Protein AF-A0A9L0T7V0-F1 (afdb_monomer)

Organism: Equus caballus (NCBI:txid9796)

Mean predicted aligned error: 21.12 Å

Structure (mmCIF, N/CA/C/O backbone):
data_AF-A0A9L0T7V0-F1
#
_entry.id   AF-A0A9L0T7V0-F1
#
loop_
_atom_site.group_PDB
_atom_site.id
_atom_site.type_symbol
_atom_site.label_atom_id
_atom_site.label_alt_id
_atom_site.label_comp_id
_atom_site.label_asym_id
_atom_site.label_entity_id
_atom_site.label_seq_id
_atom_site.pdbx_PDB_ins_code
_atom_site.Cartn_x
_atom_site.Cartn_y
_atom_site.Cartn_z
_atom_site.occupancy
_atom_site.B_iso_or_equiv
_atom_site.auth_seq_id
_atom_site.auth_comp_id
_atom_site.auth_asym_id
_atom_site.auth_atom_id
_atom_site.pdbx_PDB_model_num
ATOM 1 N N . MET A 1 1 ? 10.387 22.089 -51.757 1.00 39.75 1 MET A N 1
ATOM 2 C CA . MET A 1 1 ? 10.535 22.884 -52.992 1.00 39.75 1 MET A CA 1
ATOM 3 C C . MET A 1 1 ? 11.660 22.232 -53.764 1.00 39.75 1 MET A C 1
ATOM 5 O O . MET A 1 1 ? 12.815 22.526 -53.494 1.00 39.75 1 MET A O 1
ATOM 9 N N . ASP A 1 2 ? 11.306 21.263 -54.607 1.00 41.12 2 ASP A N 1
ATOM 10 C CA . ASP A 1 2 ? 12.249 20.540 -55.458 1.00 41.12 2 ASP A CA 1
ATOM 11 C C . ASP A 1 2 ? 12.523 21.382 -56.703 1.00 41.12 2 ASP A C 1
ATOM 13 O O . ASP A 1 2 ? 11.621 21.637 -57.500 1.00 41.12 2 ASP A O 1
ATOM 17 N N . ALA A 1 3 ? 13.759 21.854 -56.836 1.00 52.38 3 ALA A N 1
ATOM 18 C CA . ALA A 1 3 ? 14.248 22.480 -58.052 1.00 52.38 3 ALA A CA 1
ATOM 19 C C . ALA A 1 3 ? 14.797 21.376 -58.965 1.00 52.38 3 ALA A C 1
ATOM 21 O O . ALA A 1 3 ? 15.963 20.998 -58.869 1.00 52.38 3 ALA A O 1
ATOM 22 N N . LEU A 1 4 ? 13.933 20.842 -59.828 1.00 59.03 4 LEU A N 1
ATOM 23 C CA . LEU A 1 4 ? 14.345 20.129 -61.035 1.00 59.03 4 LEU A CA 1
ATOM 24 C C . LEU A 1 4 ? 15.021 21.150 -61.959 1.00 59.03 4 LEU A C 1
ATOM 26 O O . LEU A 1 4 ? 14.359 21.868 -62.701 1.00 59.03 4 LEU A O 1
ATOM 30 N N . VAL A 1 5 ? 16.342 21.277 -61.842 1.00 59.66 5 VAL A N 1
ATOM 31 C CA . VAL A 1 5 ? 17.166 21.929 -62.862 1.00 59.66 5 VAL A CA 1
ATOM 32 C C . VAL A 1 5 ? 17.306 20.916 -63.992 1.00 59.66 5 VAL A C 1
ATOM 34 O O . VAL A 1 5 ? 18.075 19.963 -63.890 1.00 59.66 5 VAL A O 1
ATOM 37 N N . GLU A 1 6 ? 16.484 21.075 -65.023 1.00 54.00 6 GLU A N 1
ATOM 38 C CA . GLU A 1 6 ? 16.623 20.355 -66.285 1.00 54.00 6 GLU A CA 1
ATOM 39 C C . GLU A 1 6 ? 17.867 20.888 -67.010 1.00 54.00 6 GLU A C 1
ATOM 41 O O . GLU A 1 6 ? 17.947 22.051 -67.403 1.00 54.00 6 GLU A O 1
ATOM 46 N N . ASP A 1 7 ? 18.882 20.029 -67.088 1.00 59.34 7 ASP A N 1
ATOM 47 C CA . ASP A 1 7 ? 20.171 20.273 -67.732 1.00 59.34 7 ASP A CA 1
ATOM 48 C C . ASP A 1 7 ? 20.007 20.025 -69.247 1.00 59.34 7 ASP A C 1
ATOM 50 O O . ASP A 1 7 ? 20.278 18.939 -69.766 1.00 59.34 7 ASP A O 1
ATOM 54 N N . ASP A 1 8 ? 19.469 21.016 -69.961 1.00 75.19 8 ASP A N 1
ATOM 55 C CA . ASP A 1 8 ? 19.246 20.934 -71.407 1.00 75.19 8 ASP A CA 1
ATOM 56 C C . ASP A 1 8 ? 20.579 20.981 -72.178 1.00 75.19 8 ASP A C 1
ATOM 58 O O . ASP A 1 8 ? 21.220 22.025 -72.335 1.00 75.19 8 ASP A O 1
ATOM 62 N N . ILE A 1 9 ? 20.998 19.835 -72.721 1.00 66.88 9 ILE A N 1
ATOM 63 C CA . ILE A 1 9 ? 22.150 19.740 -73.625 1.00 66.88 9 ILE A CA 1
ATOM 64 C C . ILE A 1 9 ? 21.715 20.170 -75.031 1.00 66.88 9 ILE A C 1
ATOM 66 O O . ILE A 1 9 ? 21.156 19.391 -75.805 1.00 66.88 9 ILE A O 1
ATOM 70 N N . CYS A 1 10 ? 22.016 21.414 -75.399 1.00 70.44 10 CYS A N 1
ATOM 71 C CA . CYS A 1 10 ? 21.818 21.910 -76.760 1.00 70.44 10 CYS A CA 1
ATOM 72 C C . CYS A 1 10 ? 22.786 21.226 -77.745 1.00 70.44 10 CYS A C 1
ATOM 74 O O . CYS A 1 10 ? 23.973 21.553 -77.808 1.00 70.44 10 CYS A O 1
ATOM 76 N N . ILE A 1 11 ? 22.274 20.301 -78.562 1.00 67.94 11 ILE A N 1
ATOM 77 C CA . ILE A 1 11 ? 23.017 19.704 -79.680 1.00 67.94 11 ILE A CA 1
ATOM 78 C C . ILE A 1 11 ? 23.174 20.761 -80.787 1.00 67.94 11 ILE A C 1
ATOM 80 O O . ILE A 1 11 ? 22.217 21.122 -81.471 1.00 67.94 11 ILE A O 1
ATOM 84 N N . LEU A 1 12 ? 24.396 21.267 -80.978 1.00 68.12 12 LEU A N 1
ATOM 85 C CA . LEU A 1 12 ? 24.749 22.160 -82.088 1.00 68.12 12 LEU A CA 1
ATOM 86 C C . LEU A 1 12 ? 24.650 21.410 -83.431 1.00 68.12 12 LEU A C 1
ATOM 88 O O . LEU A 1 12 ? 25.467 20.537 -83.737 1.00 68.12 12 LEU A O 1
ATOM 92 N N . ASN A 1 13 ? 23.663 21.777 -84.254 1.00 62.09 13 ASN A N 1
ATOM 93 C CA . ASN A 1 13 ? 23.518 21.292 -85.629 1.00 62.09 13 ASN A CA 1
ATOM 94 C C . ASN A 1 13 ? 24.750 21.668 -86.472 1.00 62.09 13 ASN A C 1
ATOM 96 O O . ASN A 1 13 ? 25.091 22.839 -86.633 1.00 62.09 13 ASN A O 1
ATOM 100 N N . HIS A 1 14 ? 25.409 20.664 -87.045 1.00 57.03 14 HIS A N 1
ATOM 101 C CA . HIS A 1 14 ? 26.684 20.762 -87.770 1.00 57.03 14 HIS A CA 1
ATOM 102 C C . HIS A 1 14 ? 26.502 21.111 -89.260 1.00 57.03 14 HIS A C 1
ATOM 104 O O . HIS A 1 14 ? 27.420 20.961 -90.067 1.00 57.03 14 HIS A O 1
ATOM 110 N N . GLU A 1 15 ? 25.341 21.647 -89.641 1.00 49.97 15 GLU A N 1
ATOM 111 C CA . GLU A 1 15 ? 24.968 21.917 -91.039 1.00 49.97 15 GLU A CA 1
ATOM 112 C C . GLU A 1 15 ? 25.813 23.021 -91.716 1.00 49.97 15 GLU A C 1
ATOM 114 O O . GLU A 1 15 ? 25.701 23.261 -92.914 1.00 49.97 15 GLU A O 1
ATOM 119 N N . LYS A 1 16 ? 26.738 23.667 -90.992 1.00 53.72 16 LYS A N 1
ATOM 120 C CA . LYS A 1 16 ? 27.685 24.646 -91.560 1.00 53.72 16 LYS A CA 1
ATOM 121 C C . LYS A 1 16 ? 29.165 24.281 -91.400 1.00 53.72 16 LYS A C 1
ATOM 123 O O . LYS A 1 16 ? 30.014 25.140 -91.614 1.00 53.72 16 LYS A O 1
ATOM 128 N N . ALA A 1 17 ? 29.497 23.028 -91.082 1.00 53.84 17 ALA A N 1
ATOM 129 C CA . ALA A 1 17 ? 30.888 22.569 -90.965 1.00 53.84 17 ALA A CA 1
ATOM 130 C C . ALA A 1 17 ? 31.332 21.658 -92.123 1.00 53.84 17 ALA A C 1
ATOM 132 O O . ALA A 1 17 ? 32.172 20.779 -91.951 1.00 53.84 17 ALA A O 1
ATOM 133 N N . HIS A 1 18 ? 30.795 21.861 -93.326 1.00 53.81 18 HIS A N 1
ATOM 134 C CA . HIS A 1 18 ? 31.376 21.260 -94.518 1.00 53.81 18 HIS A CA 1
ATOM 135 C C . HIS A 1 18 ? 31.490 22.294 -95.621 1.00 53.81 18 HIS A C 1
ATOM 137 O O . HIS A 1 18 ? 30.512 22.565 -96.303 1.00 53.81 18 HIS A O 1
ATOM 143 N N . ARG A 1 19 ? 32.689 22.858 -95.794 1.00 43.97 19 ARG A N 1
ATOM 144 C CA . ARG A 1 19 ? 33.220 23.333 -97.079 1.00 43.97 19 ARG A CA 1
ATOM 145 C C . ARG A 1 19 ? 34.704 23.662 -96.897 1.00 43.97 19 ARG A C 1
ATOM 147 O O . ARG A 1 19 ? 35.015 24.699 -96.327 1.00 43.97 19 ARG A O 1
ATOM 154 N N . ARG A 1 20 ? 35.531 22.836 -97.552 1.00 45.41 20 ARG A N 1
ATOM 155 C CA . ARG A 1 20 ? 36.877 23.143 -98.074 1.00 45.41 20 ARG A CA 1
ATOM 156 C C . ARG A 1 20 ? 37.988 23.202 -97.009 1.00 45.41 20 ARG A C 1
ATOM 158 O O . ARG A 1 20 ? 37.851 23.899 -96.024 1.00 45.41 20 ARG A O 1
ATOM 165 N N . ASP A 1 21 ? 39.091 22.466 -97.096 1.00 43.53 21 ASP A N 1
ATOM 166 C CA . ASP A 1 21 ? 39.708 21.791 -98.233 1.00 43.53 21 ASP A CA 1
ATOM 167 C C . ASP A 1 21 ? 40.328 20.456 -97.810 1.00 43.53 21 ASP A C 1
ATOM 169 O O . ASP A 1 21 ? 41.177 20.385 -96.923 1.00 43.53 21 ASP A O 1
ATOM 173 N N . ILE A 1 22 ? 39.952 19.396 -98.525 1.00 50.81 22 ILE A N 1
ATOM 174 C CA . ILE A 1 22 ? 40.807 18.226 -98.696 1.00 50.81 22 ILE A CA 1
ATOM 175 C C . ILE A 1 22 ? 41.887 18.669 -99.691 1.00 50.81 22 ILE A C 1
ATOM 177 O O . ILE A 1 22 ? 41.785 18.414 -100.888 1.00 50.81 22 ILE A O 1
ATOM 181 N N . VAL A 1 23 ? 42.906 19.389 -99.216 1.00 43.19 23 VAL A N 1
ATOM 182 C CA . VAL A 1 23 ? 44.205 19.345 -99.888 1.00 43.19 23 VAL A CA 1
ATOM 183 C C . VAL A 1 23 ? 44.873 18.094 -99.360 1.00 43.19 23 VAL A C 1
ATOM 185 O O . VAL A 1 23 ? 45.527 18.099 -98.323 1.00 43.19 23 VAL A O 1
ATOM 188 N N . THR A 1 24 ? 44.655 16.990 -100.063 1.00 46.16 24 THR A N 1
ATOM 189 C CA . THR A 1 24 ? 45.585 15.869 -100.027 1.00 46.16 24 THR A CA 1
ATOM 190 C C . THR A 1 24 ? 46.953 16.428 -100.427 1.00 46.16 24 THR A C 1
ATOM 192 O O . THR A 1 24 ? 47.095 16.851 -101.578 1.00 46.16 24 THR A O 1
ATOM 195 N N . PRO A 1 25 ? 47.971 16.467 -99.548 1.00 51.34 25 PRO A N 1
ATOM 196 C CA . PRO A 1 25 ? 49.318 16.718 -100.012 1.00 51.34 25 PRO A CA 1
ATOM 197 C C . PRO A 1 25 ? 49.727 15.447 -100.752 1.00 51.34 25 PRO A C 1
ATOM 199 O O . PRO A 1 25 ? 49.985 14.407 -100.145 1.00 51.34 25 PRO A O 1
ATOM 202 N N . VAL A 1 26 ? 49.712 15.505 -102.082 1.00 45.06 26 VAL A N 1
ATOM 203 C CA . VAL A 1 26 ? 50.397 14.514 -102.908 1.00 45.06 26 VAL A CA 1
ATOM 204 C C . VAL A 1 26 ? 51.868 14.570 -102.503 1.00 45.06 26 VAL A C 1
ATOM 206 O O . VAL A 1 26 ? 52.538 15.586 -102.669 1.00 45.06 26 VAL A O 1
ATOM 209 N N . SER A 1 27 ? 52.325 13.481 -101.889 1.00 49.94 27 SER A N 1
ATOM 210 C CA . SER A 1 27 ? 53.691 13.265 -101.425 1.00 49.94 27 SER A CA 1
ATOM 211 C C . SER A 1 27 ? 54.668 13.352 -102.599 1.00 49.94 27 SER A C 1
ATOM 213 O O . SER A 1 27 ? 54.738 12.449 -103.429 1.00 49.94 27 SER A O 1
ATOM 215 N N . ILE A 1 28 ? 55.441 14.438 -102.651 1.00 50.97 28 ILE A N 1
ATOM 216 C CA . ILE A 1 28 ? 56.632 14.577 -103.502 1.00 50.97 28 ILE A CA 1
ATOM 217 C C . ILE A 1 28 ? 57.867 14.651 -102.586 1.00 50.97 28 ILE A C 1
ATOM 219 O O . ILE A 1 28 ? 58.648 15.588 -102.646 1.00 50.97 28 ILE A O 1
ATOM 223 N N . TYR A 1 29 ? 57.994 13.685 -101.669 1.00 54.00 29 TYR A N 1
ATOM 224 C CA . TYR A 1 29 ? 59.254 13.264 -101.029 1.00 54.00 29 TYR A CA 1
ATOM 225 C C . TYR A 1 29 ? 59.000 11.931 -100.297 1.00 54.00 29 TYR A C 1
ATOM 227 O O . TYR A 1 29 ? 58.972 11.829 -99.072 1.00 54.00 29 TYR A O 1
ATOM 235 N N . SER A 1 30 ? 58.655 10.897 -101.067 1.00 59.53 30 SER A N 1
ATOM 236 C CA . SER A 1 30 ? 58.221 9.602 -100.534 1.00 59.53 30 SER A CA 1
ATOM 237 C C . SER A 1 30 ? 59.433 8.713 -100.251 1.00 59.53 30 SER A C 1
ATOM 239 O O . SER A 1 30 ? 59.909 7.986 -101.118 1.00 59.53 30 SER A O 1
ATOM 241 N N . GLY A 1 31 ? 59.969 8.824 -99.036 1.00 56.53 31 GLY A N 1
ATOM 242 C CA . GLY A 1 31 ? 61.019 7.937 -98.539 1.00 56.53 31 GLY A CA 1
ATOM 243 C C . GLY A 1 31 ? 61.230 8.088 -97.038 1.00 56.53 31 GLY A C 1
ATOM 244 O O . GLY A 1 31 ? 60.965 7.154 -96.293 1.00 56.53 31 GLY A O 1
ATOM 245 N N . ASP A 1 32 ? 61.620 9.283 -96.591 1.00 55.56 32 ASP A N 1
ATOM 246 C CA . ASP A 1 32 ? 62.001 9.528 -95.189 1.00 55.56 32 ASP A CA 1
ATOM 247 C C . ASP A 1 32 ? 60.818 10.024 -94.327 1.00 55.56 32 ASP A C 1
ATOM 249 O O . ASP A 1 32 ? 60.602 9.556 -93.210 1.00 55.56 32 ASP A O 1
ATOM 253 N N . GLU A 1 33 ? 59.938 10.867 -94.887 1.00 60.00 33 GLU A N 1
ATOM 254 C CA . GLU A 1 33 ? 58.722 11.367 -94.214 1.00 60.00 33 GLU A CA 1
ATOM 255 C C . GLU A 1 33 ? 57.737 10.235 -93.857 1.00 60.00 33 GLU A C 1
ATOM 257 O O . GLU A 1 33 ? 57.088 10.247 -92.810 1.00 60.00 33 GLU A O 1
ATOM 262 N N . SER A 1 34 ? 57.641 9.219 -94.725 1.00 65.38 34 SER A N 1
ATOM 263 C CA . SER A 1 34 ? 56.798 8.038 -94.501 1.00 65.38 34 SER A CA 1
ATOM 264 C C . SER A 1 34 ? 57.334 7.166 -93.365 1.00 65.38 34 SER A C 1
ATOM 266 O O . SER A 1 34 ? 56.546 6.547 -92.650 1.00 65.38 34 SER A O 1
ATOM 268 N N . VAL A 1 35 ? 58.657 7.114 -93.186 1.00 71.00 35 VAL A N 1
ATOM 269 C CA . VAL A 1 35 ? 59.307 6.356 -92.111 1.00 71.00 35 VAL A CA 1
ATOM 270 C C . VAL A 1 35 ? 59.205 7.121 -90.790 1.00 71.00 35 VAL A C 1
ATOM 272 O O . VAL A 1 35 ? 58.859 6.520 -89.774 1.00 71.00 35 VAL A O 1
ATOM 275 N N . ALA A 1 36 ? 59.389 8.446 -90.804 1.00 74.25 36 ALA A N 1
ATOM 276 C CA . ALA A 1 36 ? 59.183 9.308 -89.639 1.00 74.25 36 ALA A CA 1
ATOM 277 C C . ALA A 1 36 ? 57.720 9.291 -89.147 1.00 74.25 36 ALA A C 1
ATOM 279 O O . ALA A 1 36 ? 57.466 9.133 -87.950 1.00 74.25 36 ALA A O 1
ATOM 280 N N . SER A 1 37 ? 56.747 9.370 -90.063 1.00 82.88 37 SER A N 1
ATOM 281 C CA . SER A 1 37 ? 55.315 9.260 -89.751 1.00 82.88 37 SER A CA 1
ATOM 282 C C . SER A 1 37 ? 54.946 7.875 -89.203 1.00 82.88 37 SER A C 1
ATOM 284 O O . SER A 1 37 ? 54.230 7.769 -88.203 1.00 82.88 37 SER A O 1
ATOM 286 N N . HIS A 1 38 ? 55.493 6.806 -89.792 1.00 90.69 38 HIS A N 1
ATOM 287 C CA . HIS A 1 38 ? 55.302 5.443 -89.297 1.00 90.69 38 HIS A CA 1
ATOM 288 C C . HIS A 1 38 ? 55.881 5.257 -87.887 1.00 90.69 38 HIS A C 1
ATOM 290 O O . HIS A 1 38 ? 55.202 4.728 -87.007 1.00 90.69 38 HIS A O 1
ATOM 296 N N . PHE A 1 39 ? 57.099 5.746 -87.638 1.00 92.56 39 PHE A N 1
ATOM 297 C CA . PHE A 1 39 ? 57.742 5.682 -86.326 1.00 92.56 39 PHE A CA 1
ATOM 298 C C . PHE A 1 39 ? 56.949 6.437 -85.246 1.00 92.56 39 PHE A C 1
ATOM 300 O O . PHE A 1 39 ? 56.760 5.921 -84.139 1.00 92.56 39 PHE A O 1
ATOM 307 N N . ALA A 1 40 ? 56.424 7.623 -85.570 1.00 93.19 40 ALA A N 1
ATOM 308 C CA . ALA A 1 40 ? 55.566 8.388 -84.667 1.00 93.19 40 ALA A CA 1
ATOM 309 C C . ALA A 1 40 ? 54.272 7.631 -84.325 1.00 93.19 40 ALA A C 1
ATOM 311 O O . ALA A 1 40 ? 53.890 7.562 -83.156 1.00 93.19 40 ALA A O 1
ATOM 312 N N . LEU A 1 41 ? 53.630 7.006 -85.320 1.00 94.12 41 LEU A N 1
ATOM 313 C CA . LEU A 1 41 ? 52.413 6.221 -85.114 1.00 94.12 41 LEU A CA 1
ATOM 314 C C . LEU A 1 41 ? 52.663 4.979 -84.244 1.00 94.12 41 LEU A C 1
ATOM 316 O O . LEU A 1 41 ? 51.883 4.711 -83.334 1.00 94.12 41 LEU A O 1
ATOM 320 N N . VAL A 1 42 ? 53.756 4.246 -84.482 1.00 95.56 42 VAL A N 1
ATOM 321 C CA . VAL A 1 42 ? 54.141 3.074 -83.674 1.00 95.56 42 VAL A CA 1
ATOM 322 C C . VAL A 1 42 ? 54.426 3.478 -82.225 1.00 95.56 42 VAL A C 1
ATOM 324 O O . VAL A 1 42 ? 53.955 2.821 -81.296 1.00 95.56 42 VAL A O 1
ATOM 327 N N . THR A 1 43 ? 55.136 4.591 -82.022 1.00 95.69 43 THR A N 1
ATOM 328 C CA . THR A 1 43 ? 55.435 5.125 -80.684 1.00 95.69 43 THR A CA 1
ATOM 329 C C . THR A 1 43 ? 54.160 5.546 -79.952 1.00 95.69 43 THR A C 1
ATOM 331 O O . THR A 1 43 ? 53.963 5.178 -78.795 1.00 95.69 43 THR A O 1
ATOM 334 N N . ALA A 1 44 ? 53.260 6.266 -80.630 1.00 96.62 44 ALA A N 1
ATOM 335 C CA . ALA A 1 44 ? 51.974 6.663 -80.066 1.00 96.62 44 ALA A CA 1
ATOM 336 C C . ALA A 1 44 ? 51.091 5.449 -79.742 1.00 96.62 44 ALA A C 1
ATOM 338 O O . ALA A 1 44 ? 50.447 5.418 -78.696 1.00 96.62 44 ALA A O 1
ATOM 339 N N . TYR A 1 45 ? 51.084 4.430 -80.605 1.00 97.12 45 TYR A N 1
ATOM 340 C CA . TYR A 1 45 ? 50.330 3.202 -80.376 1.00 97.12 45 TYR A CA 1
ATOM 341 C C . TYR A 1 45 ? 50.816 2.455 -79.128 1.00 97.12 45 TYR A C 1
ATOM 343 O O . TYR A 1 45 ? 49.998 2.077 -78.288 1.00 97.12 45 TYR A O 1
ATOM 351 N N . GLU A 1 46 ? 52.129 2.271 -78.966 1.00 97.69 46 GLU A N 1
ATOM 352 C CA . GLU A 1 46 ? 52.671 1.605 -77.777 1.00 97.69 46 GLU A CA 1
ATOM 353 C C . GLU A 1 46 ? 52.472 2.438 -76.495 1.00 97.69 46 GLU A C 1
ATOM 355 O O . GLU A 1 46 ? 52.168 1.860 -75.448 1.00 97.69 46 GLU A O 1
ATOM 360 N N . ASP A 1 47 ? 52.537 3.776 -76.557 1.00 98.00 47 ASP A N 1
ATOM 361 C CA . ASP A 1 47 ? 52.195 4.639 -75.412 1.00 98.00 47 ASP A CA 1
ATOM 362 C C . ASP A 1 47 ? 50.715 4.515 -75.019 1.00 98.00 47 ASP A C 1
ATOM 364 O O . ASP A 1 47 ? 50.397 4.257 -73.855 1.00 98.00 47 ASP A O 1
ATOM 368 N N . ILE A 1 48 ? 49.798 4.610 -75.989 1.00 97.81 48 ILE A N 1
ATOM 369 C CA . ILE A 1 48 ? 48.354 4.454 -75.759 1.00 97.81 48 ILE A CA 1
ATOM 370 C C . ILE A 1 48 ? 48.055 3.077 -75.167 1.00 97.81 48 ILE A C 1
ATOM 372 O O . ILE A 1 48 ? 47.319 2.972 -74.187 1.00 97.81 48 ILE A O 1
ATOM 376 N N . LYS A 1 49 ? 48.653 2.017 -75.713 1.00 97.44 49 LYS A N 1
ATOM 377 C CA . LYS A 1 49 ? 48.499 0.643 -75.222 1.00 97.44 49 LYS A CA 1
ATOM 378 C C . LYS A 1 49 ? 49.008 0.486 -73.790 1.00 97.44 49 LYS A C 1
ATOM 380 O O . LYS A 1 49 ? 48.359 -0.178 -72.979 1.00 97.44 49 LYS A O 1
ATOM 385 N N . LYS A 1 50 ? 50.138 1.113 -73.451 1.00 97.88 50 LYS A N 1
ATOM 386 C CA . LYS A 1 50 ? 50.663 1.140 -72.081 1.00 97.88 50 LYS A CA 1
ATOM 387 C C . LYS A 1 50 ? 49.705 1.874 -71.139 1.00 97.88 50 LYS A C 1
ATOM 389 O O . LYS A 1 50 ? 49.316 1.307 -70.120 1.00 97.88 50 LYS A O 1
ATOM 394 N N . ARG A 1 51 ? 49.268 3.082 -71.507 1.00 97.94 51 ARG A N 1
ATOM 395 C CA . ARG A 1 51 ? 48.311 3.887 -70.729 1.00 97.94 51 ARG A CA 1
ATOM 396 C C . ARG A 1 51 ? 46.977 3.172 -70.530 1.00 97.94 51 ARG A C 1
ATOM 398 O O . ARG A 1 51 ? 46.426 3.225 -69.435 1.00 97.94 51 ARG A O 1
ATOM 405 N N . LEU A 1 52 ? 46.485 2.475 -71.554 1.00 97.88 52 LEU A N 1
ATOM 406 C CA . LEU A 1 52 ? 45.265 1.675 -71.472 1.00 97.88 52 LEU A CA 1
ATOM 407 C C . LEU A 1 52 ? 45.420 0.557 -70.438 1.00 97.88 52 LEU A C 1
ATOM 409 O O . LEU A 1 52 ? 44.600 0.446 -69.532 1.00 97.88 52 LEU A O 1
ATOM 413 N N . LYS A 1 53 ? 46.515 -0.208 -70.506 1.00 97.50 53 LYS A N 1
ATOM 414 C CA . LYS A 1 53 ? 46.793 -1.295 -69.558 1.00 97.50 53 LYS A CA 1
ATOM 415 C C . LYS A 1 53 ? 46.951 -0.799 -68.118 1.00 97.50 53 LYS A C 1
ATOM 417 O O . LYS A 1 53 ? 46.521 -1.471 -67.179 1.00 97.50 53 LYS A O 1
ATOM 422 N N . ASP A 1 54 ? 47.585 0.353 -67.924 1.00 97.56 54 ASP A N 1
ATOM 423 C CA . ASP A 1 54 ? 47.736 0.952 -66.597 1.00 97.56 54 ASP A CA 1
ATOM 424 C C . ASP A 1 54 ? 46.385 1.460 -66.060 1.00 97.56 54 ASP A C 1
ATOM 426 O O . ASP A 1 54 ? 46.055 1.196 -64.902 1.00 97.56 54 ASP A O 1
ATOM 430 N N . SER A 1 55 ? 45.542 2.048 -66.917 1.00 97.31 55 SER A N 1
ATOM 431 C CA . SER A 1 55 ? 44.171 2.445 -66.567 1.00 97.31 55 SER A CA 1
ATOM 432 C C . SER A 1 55 ? 43.273 1.246 -66.234 1.00 97.31 55 SER A C 1
ATOM 434 O O . SER A 1 55 ? 42.516 1.294 -65.267 1.00 97.31 55 SER A O 1
ATOM 436 N N . GLU A 1 56 ? 43.385 0.125 -66.954 1.00 97.81 56 GLU A N 1
ATOM 437 C CA . GLU A 1 56 ? 42.655 -1.114 -66.643 1.00 97.81 56 GLU A CA 1
ATOM 438 C C . GLU A 1 56 ? 43.015 -1.662 -65.253 1.00 97.81 56 GLU A C 1
ATOM 440 O O . GLU A 1 56 ? 42.134 -2.069 -64.485 1.00 97.81 56 GLU A O 1
ATOM 445 N N . LYS A 1 57 ? 44.307 -1.639 -64.894 1.00 97.50 57 LYS A N 1
ATOM 446 C CA . LYS A 1 57 ? 44.767 -2.037 -63.556 1.00 97.50 57 LYS A CA 1
ATOM 447 C C . LYS A 1 57 ? 44.224 -1.105 -62.481 1.00 97.50 57 LYS A C 1
ATOM 449 O O . LYS A 1 57 ? 43.697 -1.601 -61.483 1.00 97.50 57 LYS A O 1
ATOM 454 N N . GLU A 1 58 ? 44.314 0.208 -62.680 1.00 97.56 58 GLU A N 1
ATOM 455 C CA . GLU A 1 58 ? 43.771 1.201 -61.749 1.00 97.56 58 GLU A CA 1
ATOM 456 C C . GLU A 1 58 ? 42.257 1.026 -61.574 1.00 97.56 58 GLU A C 1
ATOM 458 O O . GLU A 1 58 ? 41.766 0.946 -60.450 1.00 97.56 58 GLU A O 1
ATOM 463 N N . ASN A 1 59 ? 41.516 0.837 -62.665 1.00 96.88 59 ASN A N 1
ATOM 464 C CA . ASN A 1 59 ? 40.076 0.594 -62.636 1.00 96.88 59 ASN A CA 1
ATOM 465 C C . ASN A 1 59 ? 39.734 -0.676 -61.838 1.00 96.88 59 ASN A C 1
ATOM 467 O O . ASN A 1 59 ? 38.820 -0.680 -61.011 1.00 96.88 59 ASN A O 1
ATOM 471 N N . SER A 1 60 ? 40.512 -1.750 -62.013 1.00 97.69 60 SER A N 1
ATOM 472 C CA . SER A 1 60 ? 40.349 -2.978 -61.227 1.00 97.69 60 SER A CA 1
ATOM 473 C C . SER A 1 60 ? 40.595 -2.757 -59.726 1.00 97.69 60 SER A C 1
ATOM 475 O O . SER A 1 60 ? 39.885 -3.324 -58.888 1.00 97.69 60 SER A O 1
ATOM 477 N N . PHE A 1 61 ? 41.567 -1.911 -59.374 1.00 97.62 61 PHE A N 1
ATOM 478 C CA . PHE A 1 61 ? 41.870 -1.544 -57.995 1.00 97.62 61 PHE A CA 1
ATOM 479 C C . PHE A 1 61 ? 40.751 -0.689 -57.393 1.00 97.62 61 PHE A C 1
ATOM 481 O O . PHE A 1 61 ? 40.261 -1.001 -56.306 1.00 97.62 61 PHE A O 1
ATOM 488 N N . LEU A 1 62 ? 40.275 0.318 -58.126 1.00 97.94 62 LEU A N 1
ATOM 489 C CA . LEU A 1 62 ? 39.156 1.164 -57.719 1.00 97.94 62 LEU A CA 1
ATOM 490 C C . LEU A 1 62 ? 37.881 0.343 -57.508 1.00 97.94 62 LEU A C 1
ATOM 492 O O . LEU A 1 62 ? 37.240 0.490 -56.475 1.00 97.94 62 LEU A O 1
ATOM 496 N N . LYS A 1 63 ? 37.566 -0.614 -58.388 1.00 97.62 63 LYS A N 1
ATOM 497 C CA . LYS A 1 63 ? 36.432 -1.541 -58.199 1.00 97.62 63 LYS A CA 1
ATOM 498 C C . LYS A 1 63 ? 36.541 -2.372 -56.919 1.00 97.62 63 LYS A C 1
ATOM 500 O O . LYS A 1 63 ? 35.538 -2.624 -56.254 1.00 97.62 63 LYS A O 1
ATOM 505 N N . LYS A 1 64 ? 37.744 -2.825 -56.551 1.00 97.75 64 LYS A N 1
ATOM 506 C CA . LYS A 1 64 ? 37.964 -3.522 -55.268 1.00 97.75 64 LYS A CA 1
ATOM 507 C C . LYS A 1 64 ? 37.791 -2.570 -54.086 1.00 97.75 64 LYS A C 1
ATOM 509 O O . LYS A 1 64 ? 37.178 -2.946 -53.092 1.00 97.75 64 LYS A O 1
ATOM 514 N N . ARG A 1 65 ? 38.300 -1.343 -54.203 1.00 97.62 65 ARG A N 1
ATOM 515 C CA . ARG A 1 65 ? 38.201 -0.321 -53.160 1.00 97.62 65 ARG A CA 1
ATOM 516 C C . ARG A 1 65 ? 36.761 0.130 -52.925 1.00 97.62 65 ARG A C 1
ATOM 518 O O . ARG A 1 65 ? 36.383 0.256 -51.767 1.00 97.62 65 ARG A O 1
ATOM 525 N N . ILE A 1 66 ? 35.983 0.321 -53.989 1.00 97.50 66 ILE A N 1
ATOM 526 C CA . ILE A 1 66 ? 34.555 0.658 -53.930 1.00 97.50 66 ILE A CA 1
ATOM 527 C C . ILE A 1 66 ? 33.805 -0.425 -53.157 1.00 97.50 66 ILE A C 1
ATOM 529 O O . ILE A 1 66 ? 33.235 -0.110 -52.120 1.00 97.50 66 ILE A O 1
ATOM 533 N N . ARG A 1 67 ? 33.932 -1.700 -53.555 1.00 96.94 67 ARG A N 1
ATOM 534 C CA . ARG A 1 67 ? 33.277 -2.813 -52.843 1.00 96.94 67 ARG A CA 1
ATOM 535 C C . ARG A 1 67 ? 33.623 -2.857 -51.355 1.00 96.94 67 ARG A C 1
ATOM 537 O O . ARG A 1 67 ? 32.742 -2.966 -50.514 1.00 96.94 67 ARG A O 1
ATOM 544 N N . PHE A 1 68 ? 34.901 -2.695 -51.014 1.00 96.38 68 PHE A N 1
ATOM 545 C CA . PHE A 1 68 ? 35.332 -2.657 -49.615 1.00 96.38 68 PHE A CA 1
ATOM 546 C C . PHE A 1 68 ? 34.737 -1.476 -48.830 1.00 96.38 68 PHE A C 1
ATOM 548 O O . PHE A 1 68 ? 34.442 -1.599 -47.643 1.00 96.38 68 PHE A O 1
ATOM 555 N N . LEU A 1 69 ? 34.609 -0.307 -49.461 1.00 96.38 69 LEU A N 1
ATOM 556 C CA . LEU A 1 69 ? 34.014 0.868 -48.824 1.00 96.38 69 LEU A CA 1
ATOM 557 C C . LEU A 1 69 ? 32.498 0.717 -48.663 1.00 96.38 69 LEU A C 1
ATOM 559 O O . LEU A 1 69 ? 31.976 1.111 -47.625 1.00 96.38 69 LEU A O 1
ATOM 563 N N . GLU A 1 70 ? 31.815 0.105 -49.629 1.00 95.19 70 GLU A N 1
ATOM 564 C CA . GLU A 1 70 ? 30.390 -0.229 -49.540 1.00 95.19 70 GLU A CA 1
ATOM 565 C C . GLU A 1 70 ? 30.122 -1.214 -48.396 1.00 95.19 70 GLU A C 1
ATOM 567 O O . GLU A 1 70 ? 29.275 -0.948 -47.546 1.00 95.19 70 GLU A O 1
ATOM 572 N N . GLU A 1 71 ? 30.902 -2.296 -48.298 1.00 94.06 71 GLU A N 1
ATOM 573 C CA . GLU A 1 71 ? 30.807 -3.262 -47.194 1.00 94.06 71 GLU A CA 1
ATOM 574 C C . GLU A 1 71 ? 31.031 -2.594 -45.830 1.00 94.06 71 GLU A C 1
ATOM 576 O O . GLU A 1 71 ? 30.267 -2.817 -44.888 1.00 94.06 71 GLU A O 1
ATOM 581 N N . LYS A 1 72 ? 32.038 -1.717 -45.721 1.00 94.56 72 LYS A N 1
ATOM 582 C CA . LYS A 1 72 ? 32.292 -0.951 -44.493 1.00 94.56 72 LYS A CA 1
ATOM 583 C C . LYS A 1 72 ? 31.154 -0.005 -44.130 1.00 94.56 72 LYS A C 1
ATOM 585 O O . LYS A 1 72 ? 30.833 0.119 -42.951 1.00 94.56 72 LYS A O 1
ATOM 590 N N . LEU A 1 73 ? 30.569 0.670 -45.116 1.00 92.38 73 LEU A N 1
ATOM 591 C CA . LEU A 1 73 ? 29.466 1.601 -44.897 1.00 92.38 73 LEU A CA 1
ATOM 592 C C . LEU A 1 73 ? 28.215 0.869 -44.399 1.00 92.38 73 LEU A C 1
ATOM 594 O O . LEU A 1 73 ? 27.560 1.340 -43.471 1.00 92.38 73 LEU A O 1
ATOM 598 N N . ILE A 1 74 ? 27.908 -0.290 -44.988 1.00 91.00 74 ILE A N 1
ATOM 599 C CA . ILE A 1 74 ? 26.783 -1.136 -44.571 1.00 91.00 74 ILE A CA 1
ATOM 600 C C . ILE A 1 74 ? 27.006 -1.647 -43.142 1.00 91.00 74 ILE A C 1
ATOM 602 O O . ILE A 1 74 ? 26.107 -1.536 -42.310 1.00 91.00 74 ILE A O 1
ATOM 606 N N . GLY A 1 75 ? 28.209 -2.144 -42.834 1.00 87.06 75 GLY A N 1
ATOM 607 C CA . GLY A 1 75 ? 28.552 -2.615 -41.490 1.00 87.06 75 GLY A CA 1
ATOM 608 C C . GLY A 1 75 ? 28.441 -1.523 -40.421 1.00 87.06 75 GLY A C 1
ATOM 609 O O . GLY A 1 75 ? 27.868 -1.766 -39.363 1.00 87.06 75 GLY A O 1
ATOM 610 N N . ALA A 1 76 ? 28.922 -0.309 -40.710 1.00 85.88 76 ALA A N 1
ATOM 611 C CA . ALA A 1 76 ? 28.846 0.818 -39.779 1.00 85.88 76 ALA A CA 1
ATOM 612 C C . ALA A 1 76 ? 27.398 1.243 -39.476 1.00 85.88 76 ALA A C 1
ATOM 614 O O . ALA A 1 76 ? 27.064 1.486 -38.320 1.00 85.88 76 ALA A O 1
ATOM 615 N N . ARG A 1 77 ? 26.523 1.281 -40.493 1.00 82.56 77 ARG A N 1
ATOM 616 C CA . ARG A 1 77 ? 25.101 1.616 -40.299 1.00 82.56 77 ARG A CA 1
ATOM 617 C C . ARG A 1 77 ? 24.382 0.610 -39.404 1.00 82.56 77 ARG A C 1
ATOM 619 O O . ARG A 1 77 ? 23.591 1.012 -38.561 1.00 82.56 77 ARG A O 1
ATOM 626 N N . LEU A 1 78 ? 24.665 -0.681 -39.575 1.00 78.69 78 LEU A N 1
ATOM 627 C CA . LEU A 1 78 ? 24.023 -1.740 -38.797 1.00 78.69 78 LEU A CA 1
ATOM 628 C C . LEU A 1 78 ? 24.448 -1.699 -37.318 1.00 78.69 78 LEU A C 1
ATOM 630 O O . LEU A 1 78 ? 23.614 -1.867 -36.429 1.00 78.69 78 LEU A O 1
ATOM 634 N N . ASP A 1 79 ? 25.724 -1.431 -37.038 1.00 75.25 79 ASP A N 1
ATOM 635 C CA . ASP A 1 79 ? 26.242 -1.272 -35.669 1.00 75.25 79 ASP A CA 1
ATOM 636 C C . ASP A 1 79 ? 25.660 -0.026 -34.966 1.00 75.25 79 ASP A C 1
ATOM 638 O O . ASP A 1 79 ? 25.246 -0.065 -33.805 1.00 75.25 79 ASP A O 1
ATOM 642 N N . GLU A 1 80 ? 25.531 1.085 -35.690 1.00 76.12 80 GLU A N 1
ATOM 643 C CA . GLU A 1 80 ? 24.914 2.309 -35.171 1.00 76.12 80 GLU A CA 1
ATOM 644 C C . GLU A 1 80 ? 23.412 2.124 -34.879 1.00 76.12 80 GLU A C 1
ATOM 646 O O . GLU A 1 80 ? 22.925 2.506 -33.813 1.00 76.12 80 GLU A O 1
ATOM 651 N N . GLU A 1 81 ? 22.677 1.455 -35.769 1.00 72.38 81 GLU A N 1
ATOM 652 C CA . GLU A 1 81 ? 21.253 1.165 -35.581 1.00 72.38 81 GLU A CA 1
ATOM 653 C C . GLU A 1 81 ? 21.026 0.215 -34.393 1.00 72.38 81 GLU A C 1
ATOM 655 O O . GLU A 1 81 ? 20.246 0.517 -33.488 1.00 72.38 81 GLU A O 1
ATOM 660 N N . THR A 1 82 ? 21.775 -0.886 -34.315 1.00 71.56 82 THR A N 1
ATOM 661 C CA . THR A 1 82 ? 21.675 -1.849 -33.203 1.00 71.56 82 THR A CA 1
ATOM 662 C C . THR A 1 82 ? 22.087 -1.259 -31.853 1.00 71.56 82 THR A C 1
ATOM 664 O O . THR A 1 82 ? 21.417 -1.504 -30.844 1.00 71.56 82 THR A O 1
ATOM 667 N N . SER A 1 83 ? 23.132 -0.428 -31.813 1.00 74.44 83 SER A N 1
ATOM 668 C CA . SER A 1 83 ? 23.538 0.268 -30.588 1.00 74.44 83 SER A CA 1
ATOM 669 C C . SER A 1 83 ? 22.516 1.323 -30.141 1.00 74.44 83 SER A C 1
ATOM 671 O O . SER A 1 83 ? 22.274 1.473 -28.937 1.00 74.44 83 SER A O 1
ATOM 673 N N . SER A 1 84 ? 21.854 2.007 -31.083 1.00 76.25 84 SER A N 1
ATOM 674 C CA . SER A 1 84 ? 20.790 2.974 -30.784 1.00 76.25 84 SER A CA 1
ATOM 675 C C . SER A 1 84 ? 19.544 2.306 -30.189 1.00 76.25 84 SER A C 1
ATOM 677 O O . SER A 1 84 ? 19.047 2.753 -29.151 1.00 76.25 84 SER A O 1
ATOM 679 N N . VAL A 1 85 ? 19.118 1.172 -30.757 1.00 78.19 85 VAL A N 1
ATOM 680 C CA . VAL A 1 85 ? 17.985 0.374 -30.267 1.00 78.19 85 VAL A CA 1
ATOM 681 C C . VAL A 1 85 ? 18.263 -0.156 -28.859 1.00 78.19 85 VAL A C 1
ATOM 683 O O . VAL A 1 85 ? 17.396 -0.080 -27.986 1.00 78.19 85 VAL A O 1
ATOM 686 N N . GLY A 1 86 ? 19.483 -0.633 -28.593 1.00 80.88 86 GLY A N 1
ATOM 687 C CA . GLY A 1 86 ? 19.884 -1.064 -27.251 1.00 80.88 86 GLY A CA 1
ATOM 688 C C . GLY A 1 86 ? 19.792 0.065 -26.218 1.00 80.88 86 GLY A C 1
ATOM 689 O O . GLY A 1 86 ? 19.258 -0.129 -25.125 1.00 80.88 86 GLY A O 1
ATOM 690 N N . ARG A 1 87 ? 20.247 1.274 -26.573 1.00 85.25 87 ARG A N 1
ATOM 691 C CA . ARG A 1 87 ? 20.156 2.455 -25.699 1.00 85.25 87 ARG A CA 1
ATOM 692 C C . ARG A 1 87 ? 18.705 2.860 -25.425 1.00 85.25 87 ARG A C 1
ATOM 694 O O . ARG A 1 87 ? 18.367 3.165 -24.281 1.00 85.25 87 ARG A O 1
ATOM 701 N N . GLU A 1 88 ? 17.844 2.846 -26.438 1.00 89.12 88 GLU A N 1
ATOM 702 C CA . GLU A 1 88 ? 16.427 3.189 -26.285 1.00 89.12 88 GLU A CA 1
ATOM 703 C C . GLU A 1 88 ? 15.685 2.187 -25.389 1.00 89.12 88 GLU A C 1
ATOM 705 O O . GLU A 1 88 ? 14.930 2.585 -24.499 1.00 89.12 88 GLU A O 1
ATOM 710 N N . GLN A 1 89 ? 15.957 0.888 -25.548 1.00 91.31 89 GLN A N 1
ATOM 711 C CA . GLN A 1 89 ? 15.388 -0.151 -24.688 1.00 91.31 89 GLN A CA 1
ATOM 712 C C . GLN A 1 89 ? 15.797 0.025 -23.222 1.00 91.31 89 GLN A C 1
ATOM 714 O O . GLN A 1 89 ? 14.948 -0.071 -22.333 1.00 91.31 89 GLN A O 1
ATOM 719 N N . VAL A 1 90 ? 17.070 0.334 -22.958 1.00 94.12 90 VAL A N 1
ATOM 720 C CA . VAL A 1 90 ? 17.561 0.607 -21.598 1.00 94.12 90 VAL A CA 1
ATOM 721 C C . VAL A 1 90 ? 16.879 1.838 -21.003 1.00 94.12 90 VAL A C 1
ATOM 723 O O . VAL A 1 90 ? 16.416 1.785 -19.864 1.00 94.12 90 VAL A O 1
ATOM 726 N N . ASN A 1 91 ? 16.740 2.922 -21.771 1.00 95.00 91 ASN A N 1
ATOM 727 C CA . ASN A 1 91 ? 16.031 4.120 -21.315 1.00 95.00 91 ASN A CA 1
ATOM 728 C C . ASN A 1 91 ? 14.563 3.811 -20.987 1.00 95.00 91 ASN A C 1
ATOM 730 O O . ASN A 1 91 ? 14.062 4.217 -19.937 1.00 95.00 91 ASN A O 1
ATOM 734 N N . LYS A 1 92 ? 13.880 3.031 -21.832 1.00 96.94 92 LYS A N 1
ATOM 735 C CA . LYS A 1 92 ? 12.497 2.598 -21.594 1.00 96.94 92 LYS A CA 1
ATOM 736 C C . LYS A 1 92 ? 12.369 1.755 -20.323 1.00 96.94 92 LYS A C 1
ATOM 738 O O . LYS A 1 92 ? 11.463 1.993 -19.525 1.00 96.94 92 LYS A O 1
ATOM 743 N N . ALA A 1 93 ? 13.286 0.812 -20.106 1.00 96.81 93 ALA A N 1
ATOM 744 C CA . ALA A 1 93 ? 13.328 0.002 -18.890 1.00 96.81 93 ALA A CA 1
ATOM 745 C C . ALA A 1 93 ? 13.584 0.860 -17.640 1.00 96.81 93 ALA A C 1
ATOM 747 O O . ALA A 1 93 ? 12.946 0.658 -16.608 1.00 96.81 93 ALA A O 1
ATOM 748 N N . TYR A 1 94 ? 14.464 1.858 -17.742 1.00 97.75 94 TYR A N 1
ATOM 749 C CA . TYR A 1 94 ? 14.751 2.789 -16.656 1.00 97.75 94 TYR A CA 1
ATOM 750 C C . TYR A 1 94 ? 13.534 3.640 -16.275 1.00 97.75 94 TYR A C 1
ATOM 752 O O . TYR A 1 94 ? 13.229 3.781 -15.089 1.00 97.75 94 TYR A O 1
ATOM 760 N N . HIS A 1 95 ? 12.808 4.169 -17.264 1.00 98.06 95 HIS A N 1
ATOM 761 C CA . HIS A 1 95 ? 11.565 4.899 -17.022 1.00 98.06 95 HIS A CA 1
ATOM 762 C C . HIS A 1 95 ? 10.506 4.006 -16.374 1.00 98.06 95 HIS A C 1
ATOM 764 O O . HIS A 1 95 ? 9.957 4.383 -15.344 1.00 98.06 95 HIS A O 1
ATOM 770 N N . ALA A 1 96 ? 10.292 2.792 -16.889 1.00 98.31 96 ALA A N 1
ATOM 771 C CA . ALA A 1 96 ? 9.353 1.845 -16.288 1.00 98.31 96 ALA A CA 1
ATOM 772 C C . ALA A 1 96 ? 9.709 1.523 -14.824 1.00 98.31 96 ALA A C 1
ATOM 774 O O . ALA A 1 96 ? 8.840 1.530 -13.956 1.00 98.31 96 ALA A O 1
ATOM 775 N N . TYR A 1 97 ? 10.992 1.299 -14.526 1.00 98.38 97 TYR A N 1
ATOM 776 C CA . TYR A 1 97 ? 11.455 1.064 -13.158 1.00 98.38 97 TYR A CA 1
ATOM 777 C C . TYR A 1 97 ? 11.212 2.269 -12.237 1.00 98.38 97 TYR A C 1
ATOM 779 O O . TYR A 1 97 ? 10.798 2.091 -11.089 1.00 98.38 97 TYR A O 1
ATOM 787 N N . ARG A 1 98 ? 11.450 3.495 -12.725 1.00 98.50 98 ARG A N 1
ATOM 788 C CA . ARG A 1 98 ? 11.170 4.722 -11.965 1.00 98.50 98 ARG A CA 1
ATOM 789 C C . ARG A 1 98 ? 9.694 4.851 -11.610 1.00 98.50 98 ARG A C 1
ATOM 791 O O . ARG A 1 98 ? 9.403 5.078 -10.439 1.00 98.50 98 ARG A O 1
ATOM 798 N N . GLU A 1 99 ? 8.799 4.657 -12.575 1.00 98.38 99 GLU A N 1
ATOM 799 C CA . GLU A 1 99 ? 7.353 4.721 -12.331 1.00 98.38 99 GLU A CA 1
ATOM 800 C C . GLU A 1 99 ? 6.921 3.682 -11.288 1.00 98.38 99 GLU A C 1
ATOM 802 O O . GLU A 1 99 ? 6.261 4.018 -10.309 1.00 98.38 99 GLU A O 1
ATOM 807 N N . VAL A 1 100 ? 7.412 2.442 -11.398 1.00 98.44 100 VAL A N 1
ATOM 808 C CA . VAL A 1 100 ? 7.129 1.383 -10.411 1.00 98.44 100 VAL A CA 1
ATOM 809 C C . VAL A 1 100 ? 7.630 1.746 -9.010 1.00 98.44 100 VAL A C 1
ATOM 811 O O . VAL A 1 100 ? 6.980 1.418 -8.017 1.00 98.44 100 VAL A O 1
ATOM 814 N N . CYS A 1 101 ? 8.776 2.421 -8.891 1.00 98.56 101 CYS A N 1
ATOM 815 C CA . CYS A 1 101 ? 9.273 2.872 -7.590 1.00 98.56 101 CYS A CA 1
ATOM 816 C C . CYS A 1 101 ? 8.371 3.946 -6.977 1.00 98.56 101 CYS A C 1
ATOM 818 O O . CYS A 1 101 ? 8.088 3.878 -5.783 1.00 98.56 101 CYS A O 1
ATOM 820 N N . ILE A 1 102 ? 7.898 4.894 -7.788 1.00 98.56 102 ILE A N 1
ATOM 821 C CA . ILE A 1 102 ? 6.951 5.927 -7.354 1.00 98.56 102 ILE A CA 1
ATOM 822 C C . ILE A 1 102 ? 5.652 5.269 -6.874 1.00 98.56 102 ILE A C 1
ATOM 824 O O . ILE A 1 102 ? 5.184 5.554 -5.772 1.00 98.56 102 ILE A O 1
ATOM 828 N N . ASP A 1 103 ? 5.107 4.332 -7.649 1.00 98.56 103 ASP A N 1
ATOM 829 C CA . ASP A 1 103 ? 3.891 3.604 -7.287 1.00 98.56 103 ASP A CA 1
ATOM 830 C C . ASP A 1 103 ? 4.062 2.782 -6.011 1.00 98.56 103 ASP A C 1
ATOM 832 O O . ASP A 1 103 ? 3.197 2.808 -5.134 1.00 98.56 103 ASP A O 1
ATOM 836 N N . ARG A 1 104 ? 5.197 2.094 -5.856 1.00 98.50 104 ARG A N 1
ATOM 837 C CA . ARG A 1 104 ? 5.532 1.360 -4.631 1.00 98.50 104 ARG A CA 1
ATOM 838 C C . ARG A 1 104 ? 5.543 2.287 -3.418 1.00 98.50 104 ARG A C 1
ATOM 840 O O . ARG A 1 104 ? 4.981 1.928 -2.385 1.00 98.50 104 ARG A O 1
ATOM 847 N N . ASP A 1 105 ? 6.169 3.453 -3.526 1.00 98.62 105 ASP A N 1
ATOM 848 C CA . ASP A 1 105 ? 6.284 4.397 -2.413 1.00 98.62 105 ASP A CA 1
ATOM 849 C C . ASP A 1 105 ? 4.915 5.019 -2.074 1.00 98.62 105 ASP A C 1
ATOM 851 O O . ASP A 1 105 ? 4.548 5.125 -0.901 1.00 98.62 105 ASP A O 1
ATOM 855 N N . ASN A 1 106 ? 4.095 5.310 -3.088 1.00 98.69 106 ASN A N 1
ATOM 856 C CA . ASN A 1 106 ? 2.706 5.746 -2.921 1.00 98.69 106 ASN A CA 1
ATOM 857 C C . ASN A 1 106 ? 1.841 4.680 -2.233 1.00 98.69 106 ASN A C 1
ATOM 859 O O . ASN A 1 106 ? 1.076 4.987 -1.316 1.00 98.69 106 ASN A O 1
ATOM 863 N N . LEU A 1 107 ? 1.946 3.420 -2.662 1.00 98.75 107 LEU A N 1
ATOM 864 C CA . LEU A 1 107 ? 1.226 2.299 -2.057 1.00 98.75 107 LEU A CA 1
ATOM 865 C C . LEU A 1 107 ? 1.680 2.059 -0.619 1.00 98.75 107 LEU A C 1
ATOM 867 O O . LEU A 1 107 ? 0.840 1.843 0.252 1.00 98.75 107 LEU A O 1
ATOM 871 N N . LYS A 1 108 ? 2.984 2.162 -0.354 1.00 98.62 108 LYS A N 1
ATOM 872 C CA . LYS A 1 108 ? 3.537 2.079 0.996 1.00 98.62 108 LYS A CA 1
ATOM 873 C C . LYS A 1 108 ? 2.969 3.173 1.898 1.00 98.62 108 LYS A C 1
ATOM 875 O O . LYS A 1 108 ? 2.458 2.861 2.966 1.00 98.62 108 LYS A O 1
ATOM 880 N N . SER A 1 109 ? 2.947 4.422 1.435 1.00 98.75 109 SER A N 1
ATOM 881 C CA . SER A 1 109 ? 2.346 5.533 2.182 1.00 98.75 109 SER A CA 1
ATOM 882 C C . SER A 1 109 ? 0.851 5.313 2.464 1.00 98.75 109 SER A C 1
ATOM 884 O O . SER A 1 109 ? 0.393 5.541 3.585 1.00 98.75 109 SER A O 1
ATOM 886 N N . LYS A 1 110 ? 0.084 4.812 1.484 1.00 98.75 110 LYS A N 1
ATOM 887 C CA . LYS A 1 110 ? -1.335 4.459 1.6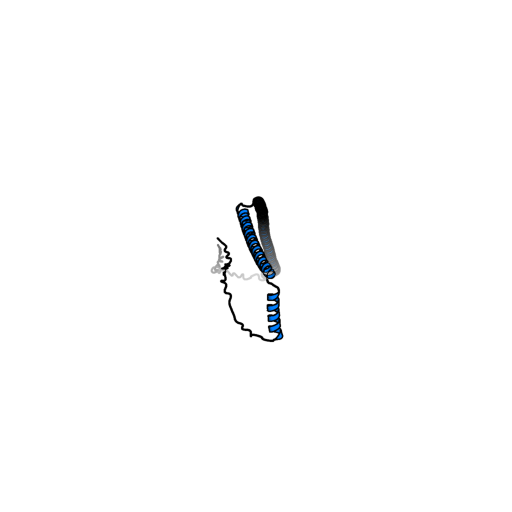77 1.00 98.75 110 LYS A CA 1
ATOM 888 C C . LYS A 1 110 ? -1.519 3.344 2.707 1.00 98.75 110 LYS A C 1
ATOM 890 O O . LYS A 1 110 ? -2.439 3.428 3.518 1.00 98.75 110 LYS A O 1
ATOM 895 N N . LEU A 1 111 ? -0.665 2.322 2.678 1.00 98.62 111 LEU A N 1
ATOM 896 C CA . LEU A 1 111 ? -0.697 1.216 3.633 1.00 98.62 111 LEU A CA 1
ATOM 897 C C . LEU A 1 111 ? -0.373 1.695 5.052 1.00 98.62 111 LEU A C 1
ATOM 899 O O . LEU A 1 111 ? -1.098 1.364 5.986 1.00 98.62 111 LEU A O 1
ATOM 903 N N . ASP A 1 112 ? 0.669 2.511 5.206 1.00 98.56 112 ASP A N 1
ATOM 904 C CA . ASP A 1 112 ? 1.065 3.076 6.498 1.00 98.56 112 ASP A CA 1
ATOM 905 C C . ASP A 1 112 ? -0.052 3.953 7.080 1.00 98.56 112 ASP A C 1
ATOM 907 O O . ASP A 1 112 ? -0.386 3.834 8.260 1.00 98.56 112 ASP A O 1
ATOM 911 N N . LYS A 1 113 ? -0.696 4.770 6.236 1.00 98.75 113 LYS A N 1
ATOM 912 C CA . LYS A 1 113 ? -1.866 5.563 6.624 1.00 98.75 113 LYS A 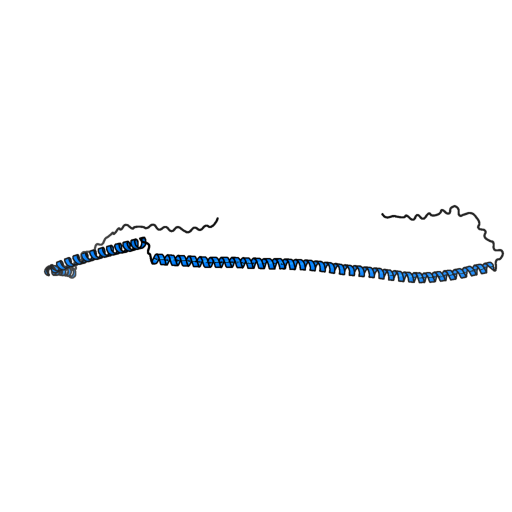CA 1
ATOM 913 C C . LYS A 1 113 ? -3.031 4.679 7.072 1.00 98.75 113 LYS A C 1
ATOM 915 O O . LYS A 1 113 ? -3.566 4.886 8.153 1.00 98.75 113 LYS A O 1
ATOM 920 N N . MET A 1 114 ? -3.397 3.669 6.284 1.00 98.56 114 MET A N 1
ATOM 921 C CA . MET A 1 114 ? -4.497 2.763 6.629 1.00 98.56 114 MET A CA 1
ATOM 922 C C . MET A 1 114 ? -4.226 2.004 7.933 1.00 98.56 114 MET A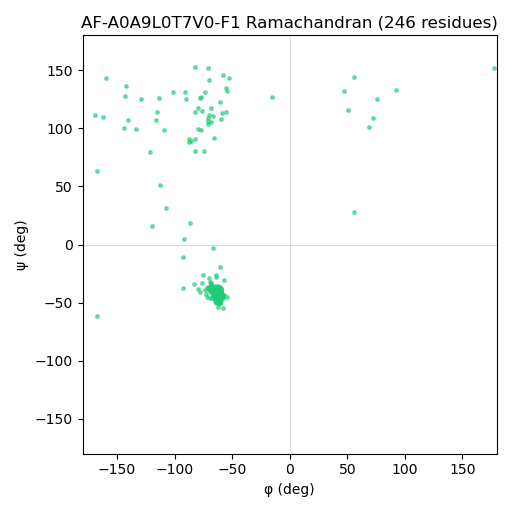 C 1
ATOM 924 O O . MET A 1 114 ? -5.117 1.876 8.766 1.00 98.56 114 MET A O 1
ATOM 928 N N . ASN A 1 115 ? -2.995 1.533 8.143 1.00 98.50 115 ASN A N 1
ATOM 929 C CA . ASN A 1 115 ? -2.596 0.881 9.389 1.00 98.50 115 ASN A CA 1
ATOM 930 C C . ASN A 1 115 ? -2.702 1.829 10.586 1.00 98.50 115 ASN A C 1
ATOM 932 O O . ASN A 1 115 ? -3.157 1.419 11.656 1.00 98.50 115 ASN A O 1
ATOM 936 N N . LYS A 1 116 ? -2.308 3.094 10.406 1.00 98.62 116 LYS A N 1
ATOM 937 C CA . LYS A 1 116 ? -2.436 4.130 11.429 1.00 98.62 116 LYS A CA 1
ATOM 938 C C . LYS A 1 116 ? -3.904 4.379 11.779 1.00 98.62 116 LYS A C 1
ATOM 940 O O . LYS A 1 116 ? -4.258 4.210 12.946 1.00 98.62 116 LYS A O 1
ATOM 945 N N . ASP A 1 117 ? -4.744 4.650 10.785 1.00 98.56 117 ASP A N 1
ATOM 946 C CA . ASP A 1 117 ? -6.183 4.892 10.953 1.00 98.56 117 ASP A CA 1
ATOM 947 C C . ASP A 1 117 ? -6.887 3.676 11.594 1.00 98.56 117 ASP A C 1
ATOM 949 O O . ASP A 1 117 ? -7.722 3.821 12.491 1.00 98.56 117 ASP A O 1
ATOM 953 N N . ASN A 1 118 ? -6.506 2.455 11.200 1.00 98.50 118 ASN A N 1
ATOM 954 C CA . ASN A 1 118 ? -7.022 1.213 11.780 1.00 98.50 118 ASN A CA 1
ATOM 955 C C . ASN A 1 118 ? -6.601 1.050 13.250 1.00 98.50 118 ASN A C 1
ATOM 957 O O . ASN A 1 118 ? -7.422 0.704 14.097 1.00 98.50 118 ASN A O 1
ATOM 961 N N . SER A 1 119 ? -5.337 1.339 13.579 1.00 98.56 119 SER A N 1
ATOM 962 C CA . SER A 1 119 ? -4.850 1.289 14.964 1.00 98.56 119 SER A CA 1
ATOM 963 C C . SER A 1 119 ? -5.540 2.316 15.866 1.00 98.56 119 SER A C 1
ATOM 965 O O . SER A 1 119 ? -5.798 2.033 17.033 1.00 98.56 119 SER A O 1
ATOM 967 N N . GLU A 1 120 ? -5.863 3.495 15.335 1.00 98.56 120 GLU A N 1
ATOM 968 C CA . GLU A 1 120 ? -6.596 4.539 16.053 1.00 98.56 120 GLU A CA 1
ATOM 969 C C . GLU A 1 120 ? -8.061 4.152 16.245 1.00 98.56 120 GLU A C 1
ATOM 971 O O . GLU A 1 120 ? -8.567 4.228 17.362 1.00 98.56 120 GLU A O 1
ATOM 976 N N . SER A 1 121 ? -8.708 3.634 15.200 1.00 98.50 121 SER A N 1
ATOM 977 C CA . SER A 1 121 ? -10.086 3.135 15.277 1.00 98.50 121 SER A CA 1
ATOM 978 C C . SER A 1 121 ? -10.225 2.003 16.299 1.00 98.50 121 SER A C 1
ATOM 980 O O . SER A 1 121 ? -11.158 2.004 17.101 1.00 98.50 121 SER A O 1
ATOM 982 N N . LEU A 1 122 ? -9.270 1.066 16.328 1.00 98.56 122 LEU A N 1
ATOM 983 C CA . LEU A 1 122 ? -9.231 -0.006 17.325 1.00 98.56 122 LEU A CA 1
ATOM 984 C C . LEU A 1 122 ? -9.059 0.527 18.751 1.00 98.56 122 LEU A C 1
ATOM 986 O O . LEU A 1 122 ? -9.716 0.026 19.661 1.00 98.56 122 LEU A O 1
ATOM 990 N N . LYS A 1 123 ? -8.210 1.543 18.956 1.00 98.69 123 LYS A N 1
ATOM 991 C CA . LYS A 1 123 ? -8.049 2.182 20.271 1.00 98.69 123 LYS A CA 1
ATOM 992 C C . LYS A 1 123 ? -9.351 2.817 20.747 1.00 98.69 123 LYS A C 1
ATOM 994 O O . LYS A 1 123 ? -9.774 2.526 21.859 1.00 98.69 123 LYS A O 1
ATOM 999 N N . VAL A 1 124 ? -10.015 3.597 19.893 1.00 98.69 124 VAL A N 1
ATOM 1000 C CA . VAL A 1 124 ? -11.299 4.238 20.222 1.00 98.69 124 VAL A CA 1
ATOM 1001 C C . VAL A 1 124 ? -12.365 3.194 20.556 1.00 98.69 124 VAL A C 1
ATOM 1003 O O . VAL A 1 124 ? -13.069 3.334 21.552 1.00 98.69 124 VAL A O 1
ATOM 1006 N N . LEU A 1 125 ? -12.471 2.119 19.768 1.00 98.62 125 LEU A N 1
ATOM 1007 C CA . LEU A 1 125 ? -13.432 1.048 20.041 1.00 98.62 125 LEU A CA 1
ATOM 1008 C C . LEU A 1 125 ? -13.144 0.351 21.379 1.00 98.62 125 LEU A C 1
ATOM 1010 O O . LEU A 1 125 ? -14.066 0.040 22.129 1.00 98.62 125 LEU A O 1
ATOM 1014 N N . ASN A 1 126 ? -11.868 0.132 21.697 1.00 98.62 126 ASN A N 1
ATOM 1015 C CA . ASN A 1 126 ? -11.464 -0.451 22.970 1.00 98.62 126 ASN A CA 1
ATOM 1016 C C . ASN A 1 126 ? -11.773 0.480 24.155 1.00 98.62 126 ASN A C 1
ATOM 1018 O O . ASN A 1 126 ? -12.260 0.017 25.181 1.00 98.62 126 ASN A O 1
ATOM 1022 N N . GLU A 1 127 ? -11.546 1.788 24.016 1.00 98.62 127 GLU A N 1
ATOM 1023 C CA . GLU A 1 127 ? -11.922 2.790 25.023 1.00 98.62 127 GLU A CA 1
ATOM 1024 C C . GLU A 1 127 ? -13.444 2.835 25.236 1.00 98.62 127 GLU A C 1
ATOM 1026 O O . GLU A 1 127 ? -13.914 2.874 26.374 1.00 98.62 127 GLU A O 1
ATOM 1031 N N . GLN A 1 128 ? -14.232 2.757 24.158 1.00 98.75 128 GLN A N 1
ATOM 1032 C CA . GLN A 1 128 ? -15.692 2.661 24.240 1.00 98.75 128 GLN A CA 1
ATOM 1033 C C . 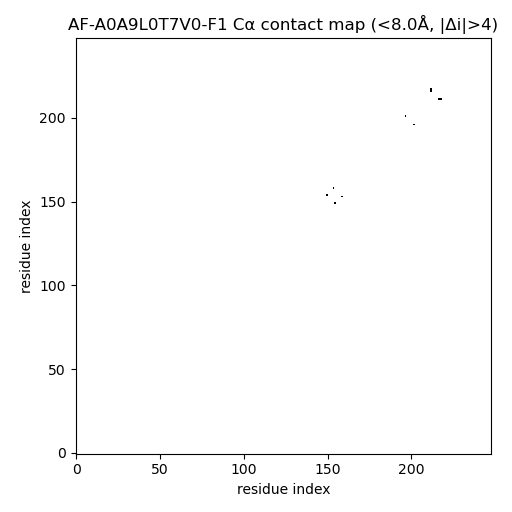GLN A 1 128 ? -16.143 1.388 24.961 1.00 98.75 128 GLN A C 1
ATOM 1035 O O . GLN A 1 128 ? -17.043 1.448 25.800 1.00 98.75 128 GLN A O 1
ATOM 1040 N N . LEU A 1 129 ? -15.516 0.249 24.660 1.00 98.69 129 LEU A N 1
ATOM 1041 C CA . LEU A 1 129 ? -15.796 -1.017 25.331 1.00 98.69 129 LEU A CA 1
ATOM 1042 C C . LEU A 1 129 ? -15.509 -0.914 26.833 1.00 98.69 129 LEU A C 1
ATOM 1044 O 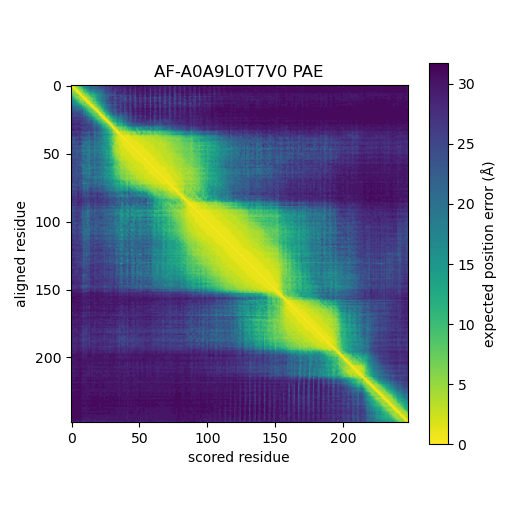O . LEU A 1 129 ? -16.393 -1.199 27.635 1.00 98.69 129 LEU A O 1
ATOM 1048 N N . GLN A 1 130 ? -14.327 -0.421 27.210 1.00 98.75 130 GLN A N 1
ATOM 1049 C CA . GLN A 1 130 ? -13.946 -0.224 28.612 1.00 98.75 130 GLN A CA 1
ATOM 1050 C C . GLN A 1 130 ? -14.899 0.735 29.336 1.00 98.75 130 GLN A C 1
ATOM 1052 O O . GLN A 1 130 ? -15.313 0.473 30.464 1.00 98.75 130 GLN A O 1
ATOM 1057 N N . SER A 1 131 ? -15.308 1.827 28.682 1.00 98.75 131 SER A N 1
ATOM 1058 C CA . SER A 1 131 ? -16.304 2.749 29.236 1.00 98.75 131 SER A CA 1
ATOM 1059 C C . SER A 1 131 ? -17.640 2.052 29.505 1.00 98.75 131 SER A C 1
ATOM 1061 O O . SER A 1 131 ? -18.241 2.280 30.555 1.00 98.75 131 SER A O 1
ATOM 1063 N N . LYS A 1 132 ? -18.090 1.178 28.597 1.00 98.69 132 LYS A N 1
ATOM 1064 C CA . LYS A 1 132 ? -19.328 0.406 28.764 1.00 98.69 132 LYS A CA 1
ATOM 1065 C C . LYS A 1 132 ? -19.216 -0.673 29.838 1.00 98.69 132 LYS A C 1
ATOM 1067 O O . LYS A 1 132 ? -20.179 -0.884 30.570 1.00 98.69 132 LYS A O 1
ATOM 1072 N N . GLU A 1 133 ? -18.064 -1.321 29.979 1.00 98.56 133 GLU A N 1
ATOM 1073 C CA . GLU A 1 133 ? -17.803 -2.272 31.068 1.00 98.56 133 GLU A CA 1
ATOM 1074 C C . GLU A 1 133 ? -17.908 -1.591 32.438 1.00 98.56 133 GLU A C 1
ATOM 1076 O O . GLU A 1 133 ? -18.559 -2.117 33.342 1.00 98.56 133 GLU A O 1
ATOM 1081 N N . VAL A 1 134 ? -17.344 -0.387 32.579 1.00 98.75 134 VAL A N 1
ATOM 1082 C CA . VAL A 1 134 ? -17.447 0.403 33.815 1.00 98.75 134 VAL A CA 1
ATOM 1083 C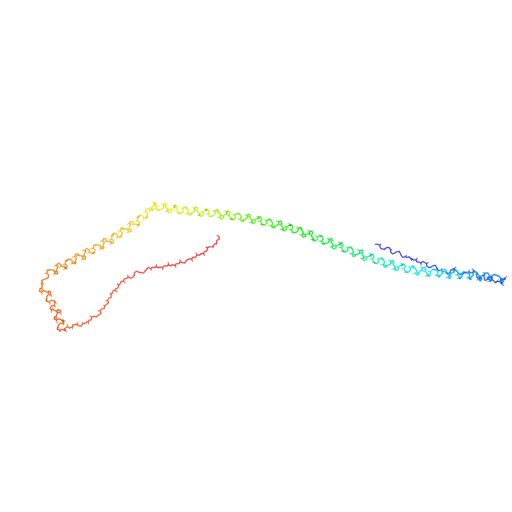 C . VAL A 1 134 ? -18.890 0.836 34.086 1.00 98.75 134 VAL A C 1
ATOM 1085 O O . VAL A 1 134 ? -19.363 0.691 35.212 1.00 98.75 134 VAL A O 1
ATOM 1088 N N . GLU A 1 135 ? -19.616 1.310 33.070 1.00 98.56 135 GLU A N 1
ATOM 1089 C CA . GLU A 1 135 ? -21.033 1.685 33.198 1.00 98.56 135 GLU A CA 1
ATOM 1090 C C . GLU A 1 135 ? -21.891 0.496 33.663 1.00 98.56 135 GLU A C 1
ATOM 1092 O O . GLU A 1 135 ? -22.702 0.629 34.580 1.00 98.56 135 GLU A O 1
ATOM 1097 N N . LEU A 1 136 ? -21.670 -0.694 33.095 1.00 98.69 136 LEU A N 1
ATOM 1098 C CA . LEU A 1 136 ? -22.362 -1.917 33.509 1.00 98.69 136 LEU A CA 1
ATOM 1099 C C . LEU A 1 136 ? -22.041 -2.309 34.954 1.00 98.69 136 LEU A C 1
ATOM 1101 O O . LEU A 1 136 ? -22.947 -2.690 35.696 1.00 98.69 136 LEU A O 1
ATOM 1105 N N . LEU A 1 137 ? -20.777 -2.205 35.375 1.00 98.75 137 LEU A N 1
ATOM 1106 C CA . LEU A 1 137 ? -20.382 -2.463 36.762 1.00 98.75 137 LEU A CA 1
ATOM 1107 C C . LEU A 1 137 ? -21.035 -1.469 37.729 1.00 98.75 137 LEU A C 1
ATOM 1109 O O . LEU A 1 137 ? -21.501 -1.869 38.800 1.00 98.75 137 LEU A O 1
ATOM 1113 N N . GLN A 1 138 ? -21.126 -0.195 37.346 1.00 98.69 138 GLN A N 1
ATOM 1114 C CA . GLN A 1 138 ? -21.803 0.826 38.139 1.00 98.69 138 GLN A CA 1
ATOM 1115 C C . GLN A 1 138 ? -23.304 0.538 38.260 1.00 98.69 138 GLN A C 1
ATOM 1117 O O . GLN A 1 138 ? -23.827 0.529 39.371 1.00 98.69 138 GLN A O 1
ATOM 1122 N N . LEU A 1 139 ? -23.985 0.224 37.153 1.00 98.69 139 LEU A N 1
ATOM 1123 C CA . LEU A 1 139 ? -25.406 -0.145 37.163 1.00 98.69 139 LEU A CA 1
ATOM 1124 C C . LEU A 1 139 ? -25.670 -1.403 37.992 1.00 98.69 139 LEU A C 1
ATOM 1126 O O . LEU A 1 139 ? -26.645 -1.461 38.739 1.00 98.69 139 LEU A O 1
ATOM 1130 N N . ARG A 1 140 ? -24.793 -2.406 37.904 1.00 98.38 140 ARG A N 1
ATOM 1131 C CA . ARG A 1 140 ? -24.895 -3.612 38.726 1.00 98.38 140 ARG A CA 1
ATOM 1132 C C . ARG A 1 140 ? -24.779 -3.279 40.215 1.00 98.38 140 ARG A C 1
ATOM 1134 O O . ARG A 1 140 ? -25.593 -3.750 41.003 1.00 98.38 140 ARG A O 1
ATOM 1141 N N . THR A 1 141 ? -23.814 -2.436 40.578 1.00 98.44 141 THR A N 1
ATOM 1142 C CA . THR A 1 141 ? -23.612 -1.979 41.962 1.00 98.44 141 THR A CA 1
ATOM 1143 C C . THR A 1 141 ? -24.812 -1.173 42.464 1.00 98.44 141 THR A C 1
ATOM 1145 O O . THR A 1 141 ? -25.246 -1.362 43.599 1.00 98.44 141 THR A O 1
ATOM 1148 N N . GLU A 1 142 ? -25.390 -0.314 41.621 1.00 98.38 142 GLU A N 1
ATOM 1149 C CA . GLU A 1 142 ? -26.601 0.457 41.924 1.00 98.38 142 GLU A CA 1
ATOM 1150 C C . GLU A 1 142 ? -27.786 -0.478 42.205 1.00 98.38 142 GLU A C 1
ATOM 1152 O O . GLU A 1 142 ? -28.450 -0.341 43.230 1.00 98.38 142 GLU A O 1
ATOM 1157 N N . VAL A 1 143 ? -2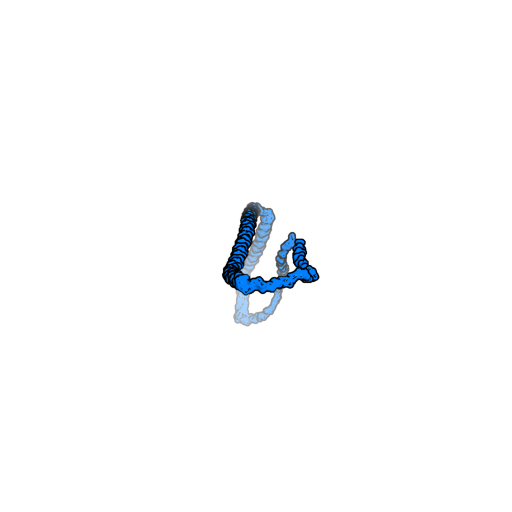8.010 -1.491 41.360 1.00 98.25 143 VAL A N 1
ATOM 1158 C CA . VAL A 1 143 ? -29.071 -2.493 41.562 1.00 98.25 143 VAL A CA 1
ATOM 1159 C C . VAL A 1 143 ? -28.850 -3.297 42.845 1.00 98.25 143 VAL A C 1
ATOM 1161 O O . VAL A 1 143 ? -29.792 -3.489 43.615 1.00 98.25 143 VAL A O 1
ATOM 1164 N N . GLU A 1 144 ? -27.624 -3.755 43.103 1.00 97.62 144 GLU A N 1
ATOM 1165 C CA . GLU A 1 144 ? -27.277 -4.485 44.330 1.00 97.62 144 GLU A CA 1
ATOM 1166 C C . GLU A 1 144 ? -27.509 -3.614 45.575 1.00 97.62 144 GLU A C 1
ATOM 1168 O O . GLU A 1 144 ? -28.128 -4.061 46.543 1.00 97.62 144 GLU A O 1
ATOM 1173 N N . THR A 1 145 ? -27.112 -2.342 45.523 1.00 97.38 145 THR A N 1
ATOM 1174 C CA . THR A 1 145 ? -27.329 -1.370 46.603 1.00 97.38 145 THR A CA 1
ATOM 1175 C C . THR A 1 145 ? -28.817 -1.119 46.835 1.00 97.38 145 THR A C 1
ATOM 1177 O O . THR A 1 145 ? -29.290 -1.207 47.969 1.00 97.38 145 THR A O 1
ATOM 1180 N N . GLN A 1 146 ? -29.590 -0.878 45.773 1.00 96.19 146 GLN A N 1
ATOM 1181 C CA . GLN A 1 146 ? -31.041 -0.706 45.855 1.00 96.19 146 GLN A CA 1
ATOM 1182 C C . GLN A 1 146 ? -31.734 -1.947 46.427 1.00 96.19 146 GLN A C 1
ATOM 1184 O O . GLN A 1 146 ? -32.663 -1.821 47.229 1.00 96.19 146 GLN A O 1
ATOM 1189 N N . GLN A 1 147 ? -31.281 -3.148 46.059 1.00 95.31 147 GLN A N 1
ATOM 1190 C CA . GLN A 1 147 ? -31.812 -4.394 46.604 1.00 95.31 147 GLN A CA 1
ATOM 1191 C C . GLN A 1 147 ? -31.531 -4.518 48.106 1.00 95.31 147 GLN A C 1
ATOM 1193 O O . GLN A 1 147 ? -32.436 -4.867 48.863 1.00 95.31 147 GLN A O 1
ATOM 1198 N N . VAL A 1 148 ? -30.312 -4.207 48.556 1.00 95.94 148 VAL A N 1
ATOM 1199 C CA . VAL A 1 148 ? -29.967 -4.209 49.987 1.00 95.94 148 VAL A CA 1
ATOM 1200 C C . VAL A 1 148 ? -30.811 -3.190 50.750 1.00 95.94 148 VAL A C 1
ATOM 1202 O O . VAL A 1 148 ? -31.387 -3.532 51.781 1.00 95.94 148 VAL A O 1
ATOM 1205 N N . ILE A 1 149 ? -30.961 -1.969 50.228 1.00 93.50 149 ILE A N 1
ATOM 1206 C CA . ILE A 1 149 ? -31.802 -0.930 50.842 1.00 93.50 149 ILE A CA 1
ATOM 1207 C C . ILE A 1 149 ? -33.254 -1.406 50.967 1.00 93.50 149 ILE A C 1
ATOM 1209 O O . ILE A 1 149 ? -33.853 -1.251 52.029 1.00 93.50 149 ILE A O 1
ATOM 1213 N N . ARG A 1 150 ? -33.812 -2.028 49.921 1.00 89.81 150 ARG A N 1
ATOM 1214 C CA . ARG A 1 150 ? -35.171 -2.596 49.942 1.00 89.81 150 ARG A CA 1
ATOM 1215 C C . ARG A 1 150 ? -35.317 -3.718 50.972 1.00 89.81 150 ARG A C 1
ATOM 1217 O O . ARG A 1 150 ? -36.366 -3.828 51.596 1.00 89.81 150 ARG A O 1
ATOM 1224 N N . ASN A 1 151 ? -34.287 -4.543 51.154 1.00 88.69 151 ASN A N 1
ATOM 1225 C CA . ASN A 1 151 ? -34.299 -5.615 52.150 1.00 88.69 151 ASN A CA 1
ATOM 1226 C C . ASN A 1 151 ? -34.241 -5.068 53.585 1.00 88.69 151 ASN A C 1
ATOM 1228 O O . ASN A 1 151 ? -34.873 -5.629 54.475 1.00 88.69 151 ASN A O 1
ATOM 1232 N N . LEU A 1 152 ? -33.489 -3.986 53.814 1.00 90.19 152 LEU A N 1
ATOM 1233 C CA . LEU A 1 152 ? -33.389 -3.335 55.125 1.00 90.19 152 LEU A CA 1
ATOM 1234 C C . LEU A 1 152 ? -34.628 -2.495 55.463 1.00 90.19 152 LEU A C 1
ATOM 1236 O O . LEU A 1 152 ? -35.010 -2.421 56.626 1.00 90.19 152 LEU A O 1
ATOM 1240 N N . ASN A 1 153 ? -35.264 -1.897 54.454 1.00 86.88 153 ASN A N 1
ATOM 1241 C CA . ASN A 1 153 ? -36.504 -1.133 54.574 1.00 86.88 153 ASN A CA 1
ATOM 1242 C C . ASN A 1 153 ? -37.588 -1.754 53.680 1.00 86.88 153 ASN A C 1
ATOM 1244 O O . ASN A 1 153 ? -37.837 -1.244 52.579 1.00 86.88 153 ASN A O 1
ATOM 1248 N N . PRO A 1 154 ? -38.237 -2.849 54.123 1.00 77.50 154 PRO A N 1
ATOM 1249 C CA . PRO A 1 154 ? -39.327 -3.454 53.376 1.00 77.50 154 PRO A CA 1
ATOM 1250 C C . PRO A 1 154 ? -40.403 -2.400 53.077 1.00 77.50 154 PRO A C 1
ATOM 1252 O O . PRO A 1 154 ? -40.811 -1.676 53.991 1.00 77.50 154 PRO A O 1
ATOM 1255 N N . PRO A 1 155 ? -40.885 -2.288 51.825 1.00 76.12 155 PRO A N 1
ATOM 1256 C CA . PRO A 1 155 ? -42.013 -1.420 51.506 1.00 76.12 155 PRO A CA 1
ATOM 1257 C C . PRO A 1 155 ? -43.197 -1.727 52.425 1.00 76.12 155 PRO A C 1
ATOM 1259 O O . PRO A 1 155 ? -43.437 -2.895 52.736 1.00 76.12 155 PRO A O 1
ATOM 1262 N N . SER A 1 156 ? -43.964 -0.711 52.836 1.00 66.44 156 SER A N 1
ATOM 1263 C CA . SER A 1 156 ? -45.082 -0.919 53.768 1.00 66.44 156 SER A CA 1
ATOM 1264 C C . SER A 1 156 ? -46.111 -1.935 53.247 1.00 66.44 156 SER A C 1
ATOM 1266 O O . SER A 1 156 ? -46.699 -2.698 54.003 1.00 66.44 156 SER A O 1
ATOM 1268 N N . SER A 1 157 ? -46.273 -2.015 51.929 1.00 69.50 157 SER A N 1
ATOM 1269 C CA . SER A 1 157 ? -47.138 -2.999 51.283 1.00 69.50 157 SER A CA 1
ATOM 1270 C C . SER A 1 157 ? -46.684 -4.450 51.482 1.00 69.50 157 SER A C 1
ATOM 1272 O O . SER A 1 157 ? -47.515 -5.351 51.444 1.00 69.50 157 SER A O 1
ATOM 1274 N N . ASN A 1 158 ? -45.391 -4.706 51.710 1.00 72.81 158 ASN A N 1
ATOM 1275 C CA . ASN A 1 158 ? -44.880 -6.064 51.897 1.00 72.81 158 ASN A CA 1
ATOM 1276 C C . ASN A 1 158 ? -45.296 -6.636 53.263 1.00 72.81 158 ASN A C 1
ATOM 1278 O O . ASN A 1 158 ? -45.768 -7.768 53.340 1.00 72.81 158 ASN A O 1
ATOM 1282 N N . TRP A 1 159 ? -45.214 -5.829 54.331 1.00 71.06 159 TRP A N 1
ATOM 1283 C CA . TRP A 1 159 ? -45.655 -6.272 55.659 1.00 71.06 159 TRP A CA 1
ATOM 1284 C C . TRP A 1 159 ? -47.174 -6.451 55.727 1.00 71.06 159 TRP A C 1
ATOM 1286 O O . TRP A 1 159 ? -47.638 -7.339 56.434 1.00 71.06 159 TRP A O 1
ATOM 1296 N N . GLU A 1 160 ? -47.957 -5.648 54.998 1.00 77.94 160 GLU A N 1
ATOM 1297 C CA . GLU A 1 160 ? -49.417 -5.808 54.937 1.00 77.94 160 GLU A CA 1
ATOM 1298 C C . GLU A 1 160 ? -49.806 -7.141 54.299 1.00 77.94 160 GLU A C 1
ATOM 1300 O O . GLU A 1 160 ? -50.667 -7.847 54.821 1.00 77.94 160 GLU A O 1
ATOM 1305 N N . VAL A 1 161 ? -49.136 -7.519 53.208 1.00 83.94 161 VAL A N 1
ATOM 1306 C CA . VAL A 1 161 ? -49.382 -8.791 52.521 1.00 83.94 161 VAL A CA 1
ATOM 1307 C C . VAL A 1 161 ? -48.952 -9.980 53.384 1.00 83.94 161 VAL A C 1
ATOM 1309 O O . VAL A 1 161 ? -49.725 -10.928 53.540 1.00 83.94 161 VAL A O 1
ATOM 1312 N N . GLU A 1 162 ? -47.764 -9.933 53.992 1.00 82.81 162 GLU A N 1
ATOM 1313 C CA . GLU A 1 162 ? -47.308 -10.992 54.906 1.00 82.81 162 GLU A CA 1
ATOM 1314 C C . GLU A 1 162 ? -48.211 -11.116 56.137 1.00 82.81 162 GLU A C 1
ATOM 1316 O O . GLU A 1 162 ? -48.560 -12.228 56.537 1.00 82.81 162 GLU A O 1
ATOM 1321 N N . LYS A 1 163 ? -48.651 -9.990 56.706 1.00 86.00 163 LYS A N 1
ATOM 1322 C CA . LYS A 1 163 ? -49.581 -9.974 57.837 1.00 86.00 163 LYS A CA 1
ATOM 1323 C C . LYS A 1 163 ? -50.919 -10.611 57.471 1.00 86.00 163 LYS A C 1
ATOM 1325 O O . LYS A 1 163 ? -51.352 -11.518 58.173 1.00 86.00 163 LYS A O 1
ATOM 1330 N N . LEU A 1 164 ? -51.536 -10.205 56.358 1.00 88.25 164 LEU A N 1
ATOM 1331 C CA . LEU A 1 164 ? -52.799 -10.788 55.891 1.00 88.25 164 LEU A CA 1
ATOM 1332 C C . LEU A 1 164 ? -52.671 -12.294 55.616 1.00 88.25 164 LEU A C 1
ATOM 1334 O O . LEU A 1 164 ? -53.582 -13.058 55.928 1.00 88.25 164 LEU A O 1
ATOM 1338 N N . SER A 1 165 ? -51.531 -12.741 55.079 1.00 88.81 165 SER A N 1
ATOM 1339 C CA . SER A 1 165 ? -51.236 -14.165 54.877 1.00 88.81 165 SER A CA 1
ATOM 1340 C C . SER A 1 165 ? -51.150 -14.933 56.203 1.00 88.81 165 SER A C 1
ATOM 1342 O O . SER A 1 165 ? -51.680 -16.041 56.321 1.00 88.81 165 SER A O 1
ATOM 1344 N N . CYS A 1 166 ? -50.498 -14.358 57.215 1.00 91.00 166 CYS A N 1
ATOM 1345 C CA . CYS A 1 166 ? -50.434 -14.935 58.556 1.00 91.00 166 CYS A CA 1
ATOM 1346 C C . CYS A 1 166 ? -51.813 -14.986 59.221 1.00 91.00 166 CYS A C 1
ATOM 1348 O O . CYS A 1 166 ? -52.184 -16.038 59.738 1.00 91.00 166 CYS A O 1
ATOM 1350 N N . ASP A 1 167 ? -52.588 -13.902 59.150 1.00 94.56 167 ASP A N 1
ATOM 1351 C CA . ASP A 1 167 ? -53.939 -13.817 59.717 1.00 94.56 167 ASP A CA 1
ATOM 1352 C C . ASP A 1 167 ? -54.862 -14.884 59.103 1.00 94.56 167 ASP A C 1
ATOM 1354 O O . ASP A 1 167 ? -55.565 -15.598 59.821 1.00 94.56 167 ASP A O 1
ATOM 1358 N N . LEU A 1 168 ? -54.794 -15.077 57.780 1.00 95.31 168 LEU A N 1
ATOM 1359 C CA . LEU A 1 168 ? -55.554 -16.119 57.085 1.00 95.31 168 LEU A CA 1
ATOM 1360 C C . LEU A 1 168 ? -55.169 -17.528 57.567 1.00 95.31 168 LEU A C 1
ATOM 1362 O O . LEU A 1 168 ? -56.028 -18.393 57.751 1.00 95.31 168 LEU A O 1
ATOM 1366 N N . LYS A 1 169 ? -53.870 -17.765 57.783 1.00 96.31 169 LYS A N 1
ATOM 1367 C CA . LYS A 1 169 ? -53.350 -19.053 58.257 1.00 96.31 169 LYS A CA 1
ATOM 1368 C C . LYS A 1 169 ? -53.749 -19.335 59.705 1.00 96.31 169 LYS A C 1
ATOM 1370 O O . LYS A 1 169 ? -54.093 -20.473 60.014 1.00 96.31 169 LYS A O 1
ATOM 1375 N N . ILE A 1 170 ? -53.735 -18.320 60.568 1.00 96.75 170 ILE A N 1
ATOM 1376 C CA . ILE A 1 170 ? -54.205 -18.420 61.957 1.00 96.75 170 ILE A CA 1
ATOM 1377 C C . ILE A 1 170 ? -55.684 -18.793 61.971 1.00 96.75 170 ILE A C 1
ATOM 1379 O O . ILE A 1 170 ? -56.040 -19.791 62.587 1.00 96.75 170 ILE A O 1
ATOM 1383 N N . HIS A 1 171 ? -56.518 -18.078 61.214 1.00 95.69 171 HIS A N 1
ATOM 1384 C CA . HIS A 1 171 ? -57.948 -18.371 61.142 1.00 95.69 171 HIS A CA 1
ATOM 1385 C C . HIS A 1 171 ? -58.227 -19.797 60.633 1.00 95.69 171 HIS A C 1
ATOM 1387 O O . HIS A 1 171 ? -59.110 -20.487 61.139 1.00 95.69 171 HIS A O 1
ATOM 1393 N N . GLY A 1 172 ? -57.462 -20.272 59.642 1.00 96.12 172 GLY A N 1
ATOM 1394 C CA . GLY A 1 172 ? -57.561 -21.656 59.169 1.00 96.12 172 GLY A CA 1
ATOM 1395 C C . GLY A 1 172 ? -57.253 -22.683 60.265 1.00 96.12 172 GLY A C 1
ATOM 1396 O O . GLY A 1 172 ? -58.004 -23.640 60.441 1.00 96.12 172 GLY A O 1
ATOM 1397 N N . LEU A 1 173 ? -56.189 -22.458 61.041 1.00 96.69 173 LEU A N 1
ATOM 1398 C CA . LEU A 1 173 ? -55.819 -23.326 62.165 1.00 96.69 173 LEU A CA 1
ATOM 1399 C C . LEU A 1 173 ? -56.833 -23.262 63.315 1.00 96.69 173 LEU A C 1
ATOM 1401 O O . LEU A 1 173 ? -57.136 -24.284 63.926 1.00 96.69 173 LEU A O 1
ATOM 1405 N N . GLU A 1 174 ? -57.381 -22.084 63.606 1.00 96.12 174 GLU A N 1
ATOM 1406 C CA . GLU A 1 174 ? -58.441 -21.911 64.603 1.00 96.12 174 GLU A CA 1
ATOM 1407 C C . GLU A 1 174 ? -59.697 -22.698 64.220 1.00 96.12 174 GLU A C 1
ATOM 1409 O O . GLU A 1 174 ? -60.287 -23.376 65.063 1.00 96.12 174 GLU A O 1
ATOM 1414 N N . GLN A 1 175 ? -60.070 -22.678 62.938 1.00 96.44 175 GLN A N 1
ATOM 1415 C CA . GLN A 1 175 ? -61.196 -23.454 62.430 1.00 96.44 175 GLN A CA 1
ATOM 1416 C C . GLN A 1 175 ? -60.962 -24.965 62.567 1.00 96.44 175 GLN A C 1
ATOM 1418 O O . GLN A 1 175 ? -61.863 -25.695 62.982 1.00 96.44 175 GLN A O 1
ATOM 1423 N N . GLU A 1 176 ? -59.757 -25.439 62.249 1.00 96.56 176 GLU A N 1
ATOM 1424 C CA . GLU A 1 176 ? -59.390 -26.853 62.370 1.00 96.56 176 GLU A CA 1
ATOM 1425 C C . GLU A 1 176 ? -59.379 -27.316 63.839 1.00 96.56 176 GLU A C 1
ATOM 1427 O O . GLU A 1 176 ? -59.883 -28.395 64.163 1.00 96.56 176 GLU A O 1
ATOM 1432 N N . LEU A 1 177 ? -58.899 -26.469 64.755 1.00 96.81 177 LEU A N 1
ATOM 1433 C CA . LEU A 1 177 ? -58.963 -26.717 66.198 1.00 96.81 177 LEU A CA 1
ATOM 1434 C C . LEU A 1 177 ? -60.400 -26.784 66.721 1.00 96.81 177 LEU A C 1
ATOM 1436 O O . LEU A 1 177 ? -60.701 -27.634 67.562 1.00 96.81 177 LEU A O 1
ATOM 1440 N N . GLU A 1 178 ? -61.288 -25.911 66.247 1.00 96.88 178 GLU A N 1
ATOM 1441 C CA . GLU A 1 178 ? -62.690 -25.916 66.668 1.00 96.88 178 GLU A CA 1
ATOM 1442 C C . GLU A 1 178 ? -63.420 -27.171 66.170 1.00 96.88 178 GLU A C 1
ATOM 1444 O O . GLU A 1 178 ? -64.181 -27.792 66.918 1.00 96.88 178 GLU A O 1
ATOM 1449 N N . LEU A 1 179 ? -63.122 -27.612 64.944 1.00 96.75 179 LEU A N 1
ATOM 1450 C CA . LEU A 1 179 ? -63.612 -28.887 64.418 1.00 96.75 179 LEU A CA 1
ATOM 1451 C C . LEU A 1 179 ? -63.133 -30.064 65.272 1.00 96.75 179 LEU A C 1
ATOM 1453 O O . LEU A 1 179 ? -63.954 -30.854 65.734 1.00 96.75 179 LEU A O 1
ATOM 1457 N N . MET A 1 180 ? -61.834 -30.137 65.568 1.00 96.00 180 MET A N 1
ATOM 1458 C CA . MET A 1 180 ? -61.270 -31.202 66.401 1.00 96.00 180 MET A CA 1
ATOM 1459 C C . MET A 1 180 ? -61.866 -31.203 67.817 1.00 96.00 180 MET A C 1
ATOM 1461 O O . MET A 1 180 ? -62.148 -32.258 68.388 1.00 96.00 180 MET A O 1
ATOM 1465 N N . ARG A 1 181 ? -62.099 -30.020 68.398 1.00 96.50 181 ARG A N 1
ATOM 1466 C CA . ARG A 1 181 ? -62.754 -29.874 69.704 1.00 96.50 181 ARG A CA 1
ATOM 1467 C C . ARG A 1 181 ? -64.177 -30.421 69.670 1.00 96.50 181 ARG A C 1
ATOM 1469 O O . ARG A 1 181 ? -64.581 -31.112 70.610 1.00 96.50 181 ARG A O 1
ATOM 1476 N N . LYS A 1 182 ? -64.922 -30.132 68.602 1.00 96.38 182 LYS A N 1
ATOM 1477 C CA . LYS A 1 182 ? -66.275 -30.648 68.405 1.00 96.38 182 LYS A CA 1
ATOM 1478 C C . LYS A 1 182 ? -66.268 -32.169 68.272 1.00 96.38 182 LYS A C 1
ATOM 1480 O O . LYS A 1 182 ? -66.970 -32.827 69.035 1.00 96.38 182 LYS A O 1
ATOM 1485 N N . GLU A 1 183 ? -65.417 -32.725 67.416 1.00 96.06 183 GLU A N 1
ATOM 1486 C CA . GLU A 1 183 ? -65.269 -34.177 67.252 1.00 96.06 183 GLU A CA 1
ATOM 1487 C C . GLU A 1 183 ? -64.898 -34.869 68.570 1.00 96.06 183 GLU A C 1
ATOM 1489 O O . GLU A 1 183 ? -65.494 -35.881 68.937 1.00 96.06 183 GLU A O 1
ATOM 1494 N N . TYR A 1 184 ? -63.973 -34.289 69.341 1.00 95.12 184 TYR A N 1
ATOM 1495 C CA . TYR A 1 184 ? -63.635 -34.782 70.675 1.00 95.12 184 TYR A CA 1
ATOM 1496 C C . TYR A 1 184 ? -64.839 -34.744 71.627 1.00 95.12 184 TYR A C 1
ATOM 1498 O O . TYR A 1 184 ? -65.059 -35.686 72.394 1.00 95.12 184 TYR A O 1
ATOM 1506 N N . SER A 1 185 ? -65.627 -33.666 71.598 1.00 94.62 185 SER A N 1
ATOM 1507 C CA . SER A 1 185 ? -66.824 -33.535 72.433 1.00 94.62 185 SER A CA 1
ATOM 1508 C C . SER A 1 185 ? -67.908 -34.547 72.056 1.00 94.62 185 SER A C 1
ATOM 1510 O O . SER A 1 185 ? -68.469 -35.188 72.948 1.00 94.62 185 SER A O 1
ATOM 1512 N N . ASP A 1 186 ? -68.124 -34.771 70.759 1.00 94.88 186 ASP A N 1
ATOM 1513 C CA . ASP A 1 186 ? -69.070 -35.752 70.232 1.00 94.88 186 ASP A CA 1
ATOM 1514 C C . ASP A 1 186 ? -68.641 -37.170 70.633 1.00 94.88 186 ASP A C 1
ATOM 1516 O O . ASP A 1 186 ? -69.427 -37.922 71.217 1.00 94.88 186 ASP A O 1
ATOM 1520 N N . LEU A 1 187 ? -67.359 -37.505 70.449 1.00 94.31 187 LEU A N 1
ATOM 1521 C CA . LEU A 1 187 ? -66.795 -38.799 70.837 1.00 94.31 187 LEU A CA 1
ATOM 1522 C C . LEU A 1 187 ? -66.883 -39.036 72.354 1.00 94.31 187 LEU A C 1
ATOM 1524 O O . LEU A 1 187 ? -67.160 -40.148 72.810 1.00 94.31 187 LEU A O 1
ATOM 1528 N N . LYS A 1 188 ? -66.695 -37.989 73.163 1.00 93.25 188 LYS A N 1
ATOM 1529 C CA . LYS A 1 188 ? -66.863 -38.054 74.621 1.00 93.25 188 LYS A CA 1
ATOM 1530 C C . LYS A 1 188 ? -68.317 -38.328 75.016 1.00 93.25 188 LYS A C 1
ATOM 1532 O O . LYS A 1 188 ? -68.549 -39.118 75.935 1.00 93.25 188 LYS A O 1
ATOM 1537 N N . ILE A 1 189 ? -69.284 -37.705 74.338 1.00 92.38 189 ILE A N 1
ATOM 1538 C CA . ILE A 1 189 ? -70.717 -37.959 74.548 1.00 92.38 189 ILE A CA 1
ATOM 1539 C C . ILE A 1 189 ? -71.054 -39.407 74.177 1.00 92.38 189 ILE A C 1
ATOM 1541 O O . ILE A 1 189 ? -71.722 -40.090 74.955 1.00 92.38 189 ILE A O 1
ATOM 1545 N N . GLU A 1 190 ? -70.572 -39.900 73.034 1.00 90.75 190 GLU A N 1
ATOM 1546 C CA . GLU A 1 190 ? -70.755 -41.294 72.608 1.00 90.75 190 GLU A CA 1
ATOM 1547 C C . GLU A 1 190 ? -70.180 -42.284 73.628 1.00 90.75 190 GLU A C 1
ATOM 1549 O O . GLU A 1 190 ? -70.862 -43.225 74.039 1.00 90.75 190 GLU A O 1
ATOM 1554 N N . LEU A 1 191 ? -68.966 -42.031 74.125 1.00 86.88 191 LEU A N 1
ATOM 1555 C CA . LEU A 1 191 ? -68.335 -42.855 75.154 1.00 86.88 191 LEU A CA 1
ATOM 1556 C C . LEU A 1 191 ? -69.153 -42.877 76.455 1.00 86.88 191 LEU A C 1
ATOM 1558 O O . LEU A 1 191 ? -69.279 -43.917 77.103 1.00 86.88 191 LEU A O 1
ATOM 1562 N N . GLN A 1 192 ? -69.714 -41.736 76.859 1.00 84.69 192 GLN A N 1
ATOM 1563 C CA . GLN A 1 192 ? -70.544 -41.645 78.059 1.00 84.69 192 GLN A CA 1
ATOM 1564 C C . GLN A 1 192 ? -71.878 -42.381 77.883 1.00 84.69 192 GLN A C 1
ATOM 1566 O O . GLN A 1 192 ? -72.309 -43.075 78.806 1.00 84.69 192 GLN A O 1
ATOM 1571 N N . LYS A 1 193 ? -72.487 -42.309 76.692 1.00 84.56 193 LYS A N 1
ATOM 1572 C CA . LYS A 1 193 ? -73.663 -43.114 76.329 1.00 84.56 193 LYS A CA 1
ATOM 1573 C C . LYS A 1 193 ? -73.345 -44.610 76.378 1.00 84.56 193 LYS A C 1
ATOM 1575 O O . LYS A 1 193 ? -74.077 -45.352 77.024 1.00 84.56 193 LYS A O 1
ATOM 1580 N N . ALA A 1 194 ? -72.225 -45.043 75.799 1.00 77.81 194 ALA A N 1
ATOM 1581 C CA . ALA A 1 194 ? -71.782 -46.441 75.821 1.00 77.81 194 ALA A CA 1
ATOM 1582 C C . ALA A 1 194 ? -71.464 -46.965 77.238 1.00 77.81 194 ALA A C 1
ATOM 1584 O O . ALA A 1 194 ? -71.612 -48.151 77.519 1.00 77.81 194 ALA A O 1
ATOM 1585 N N . LYS A 1 195 ? -71.062 -46.097 78.175 1.00 75.38 195 LYS A N 1
ATOM 1586 C CA . LYS A 1 195 ? -70.910 -46.475 79.594 1.00 75.38 195 LYS A CA 1
ATOM 1587 C C . LYS A 1 195 ? -72.242 -46.614 80.335 1.00 75.38 195 LYS A C 1
ATOM 1589 O O . LYS A 1 195 ? -72.300 -47.331 81.329 1.00 75.38 195 LYS A O 1
ATOM 1594 N N . GLN A 1 196 ? -73.284 -45.915 79.889 1.00 66.19 196 GLN A N 1
ATOM 1595 C CA . GLN A 1 196 ? -74.625 -45.970 80.479 1.00 66.19 196 GLN A CA 1
ATOM 1596 C C . GLN A 1 196 ? -75.533 -47.005 79.810 1.00 66.19 196 GLN A C 1
ATOM 1598 O O . GLN A 1 196 ? -76.592 -47.311 80.354 1.00 66.19 196 GLN A O 1
ATOM 1603 N N . THR A 1 197 ? -75.134 -47.583 78.671 1.00 54.62 197 THR A N 1
ATOM 1604 C CA . THR A 1 197 ? -75.821 -48.749 78.113 1.00 54.62 197 THR A CA 1
ATOM 1605 C C . THR A 1 197 ? -75.592 -49.956 79.020 1.00 54.62 197 THR A C 1
ATOM 1607 O O . THR A 1 197 ? -74.450 -50.387 79.192 1.00 54.62 197 THR A O 1
ATOM 1610 N N . PRO A 1 198 ? -76.646 -50.522 79.618 1.00 51.59 198 PRO A N 1
ATOM 1611 C CA . PRO A 1 198 ? -76.489 -51.637 80.528 1.00 51.59 198 PRO A CA 1
ATOM 1612 C C . PRO A 1 198 ? -76.090 -52.936 79.799 1.00 51.59 198 PRO A C 1
ATOM 1614 O O . PRO A 1 198 ? -76.471 -53.142 78.641 1.00 51.59 198 PRO A O 1
ATOM 1617 N N . PRO A 1 199 ? -75.379 -53.860 80.477 1.00 58.22 199 PRO A N 1
ATOM 1618 C CA . PRO A 1 199 ? -74.759 -55.036 79.855 1.00 58.22 199 PRO A CA 1
ATOM 1619 C C . PRO A 1 199 ? -75.747 -55.988 79.161 1.00 58.22 199 PRO A C 1
ATOM 1621 O O . PRO A 1 199 ? -75.350 -56.749 78.285 1.00 58.22 199 PRO A O 1
ATOM 1624 N N . TYR A 1 200 ? -77.040 -55.929 79.483 1.00 54.41 200 TYR A N 1
ATOM 1625 C CA . TYR A 1 200 ? -78.063 -56.791 78.883 1.00 54.41 200 TYR A CA 1
ATOM 1626 C C . TYR A 1 200 ? -78.364 -56.468 77.407 1.00 54.41 200 TYR A C 1
ATOM 1628 O O . TYR A 1 200 ? -78.689 -57.376 76.647 1.00 54.41 200 TYR A O 1
ATOM 1636 N N . ILE A 1 201 ? -78.203 -55.216 76.957 1.00 56.84 201 ILE A N 1
ATOM 1637 C CA . ILE A 1 201 ? -78.514 -54.840 75.562 1.00 56.84 201 ILE A CA 1
ATOM 1638 C C . ILE A 1 201 ? -77.382 -55.254 74.608 1.00 56.84 201 ILE A C 1
ATOM 1640 O O . ILE A 1 201 ? -77.648 -55.763 73.521 1.00 56.84 201 ILE A O 1
ATOM 1644 N N . VAL A 1 202 ? -76.118 -55.124 75.025 1.00 56.97 202 VAL A N 1
ATOM 1645 C CA . VAL A 1 202 ? -74.958 -55.533 74.207 1.00 56.97 202 VAL A CA 1
ATOM 1646 C C . VAL A 1 202 ? -74.907 -57.054 74.044 1.00 56.97 202 VAL A C 1
ATOM 1648 O O . VAL A 1 202 ? -74.606 -57.549 72.957 1.00 56.97 202 VAL A O 1
ATOM 1651 N N . VAL A 1 203 ? -75.272 -57.806 75.089 1.00 57.22 203 VAL A N 1
ATOM 1652 C CA . VAL A 1 203 ? -75.371 -59.271 75.022 1.00 57.22 203 VAL A CA 1
ATOM 1653 C C . VAL A 1 203 ? -76.504 -59.697 74.086 1.00 57.22 203 VAL A C 1
ATOM 1655 O O . VAL A 1 203 ? -76.293 -60.616 73.305 1.00 57.22 203 VAL A O 1
ATOM 1658 N N . CYS A 1 204 ? -77.647 -58.999 74.066 1.00 53.81 204 CYS A N 1
ATOM 1659 C CA . CYS A 1 204 ? -78.731 -59.277 73.115 1.00 53.81 204 CYS A CA 1
ATOM 1660 C C . CYS A 1 204 ? -78.330 -59.015 71.660 1.00 53.81 204 CYS A C 1
ATOM 1662 O O . CYS A 1 204 ? -78.619 -59.854 70.816 1.00 53.81 204 CYS A O 1
ATOM 1664 N N . SER A 1 205 ? -77.626 -57.920 71.358 1.00 57.22 205 SER A N 1
ATOM 1665 C CA . SER A 1 205 ? -77.142 -57.642 69.995 1.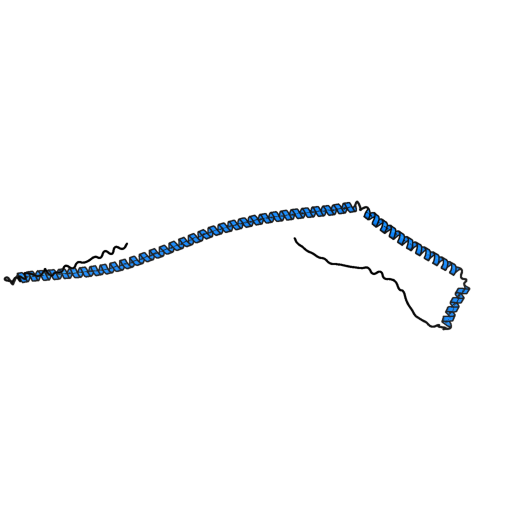00 57.22 205 SER A CA 1
ATOM 1666 C C . SER A 1 205 ? -76.066 -58.635 69.554 1.00 57.22 205 SER A C 1
ATOM 1668 O O . SER A 1 205 ? -76.074 -59.092 68.416 1.00 57.22 205 SER A O 1
ATOM 1670 N N . SER A 1 206 ? -75.174 -59.028 70.467 1.00 60.97 206 SER A N 1
ATOM 1671 C CA . SER A 1 206 ? -74.133 -60.030 70.206 1.00 60.97 206 SER A CA 1
ATOM 1672 C C . SER A 1 206 ? -74.720 -61.431 70.041 1.00 60.97 206 SER A C 1
ATOM 1674 O O . SER A 1 206 ? -74.287 -62.156 69.155 1.00 60.97 206 SER A O 1
ATOM 1676 N N . LEU A 1 207 ? -75.736 -61.793 70.836 1.00 61.56 207 LEU A N 1
ATOM 1677 C CA . LEU A 1 207 ? -76.542 -63.004 70.659 1.00 61.56 207 LEU A CA 1
ATOM 1678 C C . LEU A 1 207 ? -77.336 -62.954 69.363 1.00 61.56 207 LEU A C 1
ATOM 1680 O O . LEU A 1 207 ? -77.453 -63.987 68.734 1.00 61.56 207 LEU A O 1
ATOM 1684 N N . TRP A 1 208 ? -77.844 -61.796 68.938 1.00 62.00 208 TRP A N 1
ATOM 1685 C CA . TRP A 1 208 ? -78.510 -61.642 67.644 1.00 62.00 208 TRP A CA 1
ATOM 1686 C C . TRP A 1 208 ? -77.536 -61.857 66.489 1.00 62.00 208 TRP A C 1
ATOM 1688 O O . TRP A 1 208 ? -77.854 -62.583 65.557 1.00 62.00 208 TRP A O 1
ATOM 1698 N N . VAL A 1 209 ? -76.326 -61.299 66.568 1.00 66.06 209 VAL A N 1
ATOM 1699 C CA . VAL A 1 209 ? -75.271 -61.541 65.573 1.00 66.06 209 VAL A CA 1
ATOM 1700 C C . VAL A 1 209 ? -74.822 -63.004 65.606 1.00 66.06 209 VAL A C 1
ATOM 1702 O O . VAL A 1 209 ? -74.701 -63.612 64.550 1.00 66.06 209 VAL A O 1
ATOM 1705 N N . LEU A 1 210 ? -74.658 -63.616 66.784 1.00 65.25 210 LEU A N 1
ATOM 1706 C CA . LEU A 1 210 ? -74.386 -65.053 66.915 1.00 65.25 210 LEU A CA 1
ATOM 1707 C C . LEU A 1 210 ? -75.549 -65.903 66.395 1.00 65.25 210 LEU A C 1
ATOM 1709 O O . LEU A 1 210 ? -75.297 -66.911 65.757 1.00 65.25 210 LEU A O 1
ATOM 1713 N N . LEU A 1 211 ? -76.804 -65.500 66.596 1.00 64.31 211 LEU A N 1
ATOM 1714 C CA . LEU A 1 211 ? -77.982 -66.185 66.067 1.00 64.31 211 LEU A CA 1
ATOM 1715 C C . LEU A 1 211 ? -78.020 -66.067 64.541 1.00 64.31 211 LEU A C 1
ATOM 1717 O O . LEU A 1 211 ? -78.281 -67.054 63.871 1.00 64.31 211 LEU A O 1
ATOM 1721 N N . VAL A 1 212 ? -77.692 -64.905 63.974 1.00 66.88 212 VAL A N 1
ATOM 1722 C CA . VAL A 1 212 ? -77.592 -64.701 62.519 1.00 66.88 212 VAL A CA 1
ATOM 1723 C C . VAL A 1 212 ? -76.434 -65.513 61.923 1.00 66.88 212 VAL A C 1
ATOM 1725 O O . VAL A 1 212 ? -76.606 -66.140 60.880 1.00 66.88 212 VAL A O 1
ATOM 1728 N N . VAL A 1 213 ? -75.279 -65.566 62.597 1.00 69.62 213 VAL A N 1
ATOM 1729 C CA . VAL A 1 213 ? -74.090 -66.313 62.151 1.00 69.62 213 VAL A CA 1
ATOM 1730 C C . VAL A 1 213 ? -74.258 -67.830 62.328 1.00 69.62 213 VAL A C 1
ATOM 1732 O O . VAL A 1 213 ? -73.858 -68.583 61.446 1.00 69.62 213 VAL A O 1
ATOM 1735 N N . VAL A 1 214 ? -74.878 -68.297 63.417 1.00 68.00 214 VAL A N 1
ATOM 1736 C CA . VAL A 1 214 ? -75.098 -69.729 63.712 1.00 68.00 214 VAL A CA 1
ATOM 1737 C C . VAL A 1 214 ? -76.337 -70.281 62.999 1.00 68.00 214 VAL A C 1
ATOM 1739 O O . VAL A 1 214 ? -76.313 -71.429 62.568 1.00 68.00 214 VAL A O 1
ATOM 1742 N N . CYS A 1 215 ? -77.405 -69.491 62.819 1.00 55.62 215 CYS A N 1
ATOM 1743 C CA . CYS A 1 215 ? -78.624 -69.931 62.118 1.00 55.62 215 CYS A CA 1
ATOM 1744 C C . CYS A 1 215 ? -78.630 -69.634 60.612 1.00 55.62 215 CYS A C 1
ATOM 1746 O O . CYS A 1 215 ? -79.641 -69.895 59.963 1.00 55.62 215 CYS A O 1
ATOM 1748 N N . GLY A 1 216 ? -77.544 -69.111 60.030 1.00 57.31 216 GLY A N 1
ATOM 1749 C CA . GLY A 1 216 ? -77.393 -69.023 58.573 1.00 57.31 216 GLY A CA 1
ATOM 1750 C C . GLY A 1 216 ? -78.518 -68.271 57.851 1.00 57.31 216 GLY A C 1
ATOM 1751 O O . GLY A 1 216 ? -78.799 -68.558 56.688 1.00 57.31 216 GLY A O 1
ATOM 1752 N N . MET A 1 217 ? -79.180 -67.320 58.512 1.00 52.38 217 MET A N 1
ATOM 1753 C CA . MET A 1 217 ? -80.190 -66.485 57.866 1.00 52.38 217 MET A CA 1
ATOM 1754 C C . MET A 1 217 ? -79.494 -65.279 57.253 1.00 52.38 217 MET A C 1
ATOM 1756 O O . MET A 1 217 ? -79.330 -64.240 57.885 1.00 52.38 217 MET A O 1
ATOM 1760 N N . LEU A 1 218 ? -79.049 -65.469 56.014 1.00 48.00 218 LEU A N 1
ATOM 1761 C CA . LEU A 1 218 ? -78.534 -64.440 55.123 1.00 48.00 218 LEU A CA 1
ATOM 1762 C C . LEU A 1 218 ? -79.722 -63.685 54.490 1.00 48.00 218 LEU A C 1
ATOM 1764 O O . LEU A 1 218 ? -80.456 -64.299 53.713 1.00 48.00 218 LEU A O 1
ATOM 1768 N N . PRO A 1 219 ? -79.916 -62.372 54.711 1.00 45.66 219 PRO A N 1
ATOM 1769 C CA . PRO A 1 219 ? -80.704 -61.558 53.800 1.00 45.66 219 PRO A CA 1
ATOM 1770 C C . PRO A 1 219 ? -79.771 -60.956 52.749 1.00 45.66 219 PRO A C 1
ATOM 1772 O O . PRO A 1 219 ? -78.693 -60.436 53.038 1.00 45.66 219 PRO A O 1
ATOM 1775 N N . GLN A 1 220 ? -80.201 -61.097 51.505 1.00 40.31 220 GLN A N 1
ATOM 1776 C CA . GLN A 1 220 ? -79.482 -60.780 50.284 1.00 40.31 220 GLN A CA 1
ATOM 1777 C C . GLN A 1 220 ? -79.022 -59.319 50.183 1.00 40.31 220 GLN A C 1
ATOM 1779 O O . GLN A 1 220 ? -79.716 -58.378 50.564 1.00 40.31 220 GLN A O 1
ATOM 1784 N N . ARG A 1 221 ? -77.853 -59.163 49.553 1.00 42.16 221 ARG A N 1
ATOM 1785 C CA . ARG A 1 221 ? -77.359 -57.927 48.940 1.00 42.16 221 ARG A CA 1
ATOM 1786 C C . ARG A 1 221 ? -78.352 -57.372 47.907 1.00 42.16 221 ARG A C 1
ATOM 1788 O O . ARG A 1 221 ? -78.716 -58.081 46.976 1.00 42.16 221 ARG A O 1
ATOM 1795 N N . GLY A 1 222 ? -78.594 -56.066 47.971 1.00 38.34 222 GLY A N 1
ATOM 1796 C CA . GLY A 1 222 ? -78.777 -55.171 46.819 1.00 38.34 222 GLY A CA 1
ATOM 1797 C C . GLY A 1 222 ? -78.141 -53.837 47.224 1.00 38.34 222 GLY A C 1
ATOM 1798 O O . GLY A 1 222 ? -78.591 -53.241 48.192 1.00 38.34 222 GLY A O 1
ATOM 1799 N N . LEU A 1 223 ? -76.921 -53.473 46.816 1.00 42.81 223 LEU A N 1
ATOM 1800 C CA . LEU A 1 223 ? -76.452 -53.023 45.497 1.00 42.81 223 LEU A CA 1
ATOM 1801 C C . LEU A 1 223 ? -77.335 -51.958 44.834 1.00 42.81 223 LEU A C 1
ATOM 1803 O O . LEU A 1 223 ? -78.528 -52.169 44.652 1.00 42.81 223 LEU A O 1
ATOM 1807 N N . MET A 1 224 ? -76.632 -50.917 44.359 1.00 36.16 224 MET A N 1
ATOM 1808 C CA . MET A 1 224 ? -77.047 -49.736 43.579 1.00 36.16 224 MET A CA 1
ATOM 1809 C C . MET A 1 224 ? -77.402 -48.519 44.453 1.00 36.16 224 MET A C 1
ATOM 1811 O O . MET A 1 224 ? -78.171 -48.646 45.392 1.00 36.16 224 MET A O 1
ATOM 1815 N N . SER A 1 225 ? -76.954 -47.287 44.214 1.00 36.31 225 SER A N 1
ATOM 1816 C CA . SER A 1 225 ? -76.019 -46.669 43.260 1.00 36.31 225 SER A CA 1
ATOM 1817 C C . SER A 1 225 ? -76.046 -45.156 43.546 1.00 36.31 225 SER A C 1
ATOM 1819 O O . SER A 1 225 ? -77.104 -44.668 43.919 1.00 36.31 225 SER A O 1
ATOM 1821 N N . SER A 1 226 ? -74.939 -44.451 43.259 1.00 38.97 226 SER A N 1
ATOM 1822 C CA . SER A 1 226 ? -74.872 -43.083 42.680 1.00 38.97 226 SER A CA 1
ATOM 1823 C C . SER A 1 226 ? -75.591 -41.903 43.377 1.00 38.97 226 SER A C 1
ATOM 1825 O O . SER A 1 226 ? -76.707 -42.008 43.844 1.00 38.97 226 SER A O 1
ATOM 1827 N N . ALA A 1 227 ? -75.091 -40.670 43.405 1.00 39.41 227 ALA A N 1
ATOM 1828 C CA . ALA A 1 227 ? -73.938 -40.044 42.779 1.00 39.41 227 ALA A CA 1
ATOM 1829 C C . ALA A 1 227 ? -73.584 -38.779 43.576 1.00 39.41 227 ALA A C 1
ATOM 1831 O O . ALA A 1 227 ? -74.458 -38.032 44.015 1.00 39.41 227 ALA A O 1
ATOM 1832 N N . MET A 1 228 ? -72.284 -38.524 43.694 1.00 43.06 228 MET A N 1
ATOM 1833 C CA . MET A 1 228 ? -71.746 -37.188 43.910 1.00 43.06 228 MET A CA 1
ATOM 1834 C C . MET A 1 228 ? -71.935 -36.366 42.632 1.00 43.06 228 MET A C 1
ATOM 1836 O O . MET A 1 228 ? -71.683 -36.873 41.540 1.00 43.06 228 MET A O 1
ATOM 1840 N N . SER A 1 229 ? -72.271 -35.085 42.763 1.00 39.41 229 SER A N 1
ATOM 1841 C CA . SER A 1 229 ? -71.966 -34.111 41.716 1.00 39.41 229 SER A CA 1
ATOM 1842 C C . SER A 1 229 ? -71.520 -32.798 42.347 1.00 39.41 229 SER A C 1
ATOM 1844 O O . SER A 1 229 ? -72.310 -32.060 42.927 1.00 39.41 229 SER A O 1
ATOM 1846 N N . ALA A 1 230 ? -70.218 -32.546 42.238 1.00 48.50 230 ALA A N 1
ATOM 1847 C CA . ALA A 1 230 ? -69.573 -31.268 42.495 1.00 48.50 230 ALA A CA 1
ATOM 1848 C C . ALA A 1 230 ? -69.695 -30.355 41.260 1.00 48.50 230 ALA A C 1
ATOM 1850 O O . ALA A 1 230 ? -69.691 -30.868 40.137 1.00 48.50 230 ALA A O 1
ATOM 1851 N N . PRO A 1 231 ? -69.687 -29.021 41.412 1.00 49.25 231 PRO A N 1
ATOM 1852 C CA . PRO A 1 231 ? -69.325 -28.123 40.326 1.00 49.25 231 PRO A CA 1
ATOM 1853 C C . PRO A 1 231 ? -67.818 -27.841 40.346 1.00 49.25 231 PRO A C 1
ATOM 1855 O O . PRO A 1 231 ? -67.247 -27.405 41.345 1.00 49.25 231 PRO A O 1
ATOM 1858 N N . ARG A 1 232 ? -67.193 -28.105 39.199 1.00 42.19 232 ARG A N 1
ATOM 1859 C CA . ARG A 1 232 ? -65.798 -27.828 38.852 1.00 42.19 232 ARG A CA 1
ATOM 1860 C C . ARG A 1 232 ? -65.653 -26.340 38.515 1.00 42.19 232 ARG A C 1
ATOM 1862 O O . ARG A 1 232 ? -66.343 -25.849 37.627 1.00 42.19 232 ARG A O 1
ATOM 1869 N N . ILE A 1 233 ? -64.728 -25.658 39.181 1.00 46.12 233 ILE A N 1
ATOM 1870 C CA . ILE A 1 233 ? -64.165 -24.380 38.730 1.00 46.12 233 ILE A CA 1
ATOM 1871 C C . ILE A 1 233 ? -63.169 -24.712 37.614 1.00 46.12 233 ILE A C 1
ATOM 1873 O O . ILE A 1 233 ? -62.299 -25.562 37.808 1.00 46.12 233 ILE A O 1
ATOM 1877 N N . GLN A 1 234 ? -63.306 -24.075 36.449 1.00 40.03 234 GLN A N 1
ATOM 1878 C CA . GLN A 1 234 ? -62.327 -24.158 35.369 1.00 40.03 234 GLN A CA 1
ATOM 1879 C C . GLN A 1 234 ? -61.720 -22.771 35.154 1.00 40.03 234 GLN A C 1
ATOM 1881 O O . GLN A 1 234 ? -62.400 -21.809 34.808 1.00 40.03 234 GLN A O 1
ATOM 1886 N N . THR A 1 235 ? -60.430 -22.697 35.456 1.00 42.56 235 THR A N 1
ATOM 1887 C CA . THR A 1 235 ? -59.524 -21.571 35.262 1.00 42.56 235 THR A CA 1
ATOM 1888 C C . THR A 1 235 ? -59.190 -21.419 33.781 1.00 42.56 235 THR A C 1
ATOM 1890 O O . THR A 1 235 ? -58.809 -22.388 33.125 1.00 42.56 235 THR A O 1
ATOM 1893 N N . ASN A 1 236 ? -59.312 -20.195 33.273 1.00 38.28 236 ASN A N 1
ATOM 1894 C CA . ASN A 1 236 ? -58.814 -19.806 31.959 1.00 38.28 236 ASN A CA 1
ATOM 1895 C C . ASN A 1 236 ? -57.293 -19.626 32.038 1.00 38.28 236 ASN A C 1
ATOM 1897 O O . ASN A 1 236 ? -56.821 -18.716 32.718 1.00 38.28 236 ASN A O 1
ATOM 1901 N N . GLU A 1 237 ? -56.542 -20.464 31.327 1.00 39.34 237 GLU A N 1
ATOM 1902 C CA . GLU A 1 237 ? -55.152 -20.190 30.969 1.00 39.34 237 GLU A CA 1
ATOM 1903 C C . GLU A 1 237 ? -55.081 -19.724 29.511 1.00 39.34 237 GLU A C 1
ATOM 1905 O O . GLU A 1 237 ? -55.628 -20.352 28.606 1.00 39.34 237 GLU A O 1
ATOM 1910 N N . THR A 1 238 ? -54.363 -18.627 29.291 1.00 52.81 238 THR A N 1
ATOM 1911 C CA . THR A 1 238 ? -53.915 -18.146 27.979 1.00 52.81 238 THR A CA 1
ATOM 1912 C C . THR A 1 238 ? -52.417 -17.885 28.061 1.00 52.81 238 THR A C 1
ATOM 1914 O O . THR A 1 238 ? -52.015 -17.060 28.883 1.00 52.81 238 THR A O 1
ATOM 1917 N N . PRO A 1 239 ? -51.595 -18.480 27.180 1.00 49.75 239 PRO A N 1
ATOM 1918 C CA . PRO A 1 239 ? -50.269 -17.965 26.882 1.00 49.75 239 PRO A CA 1
ATOM 1919 C C . PRO A 1 239 ? -50.196 -17.535 25.405 1.00 49.75 239 PRO A C 1
ATOM 1921 O O . PRO A 1 239 ? -50.155 -18.365 24.502 1.00 49.75 239 PRO A O 1
ATOM 1924 N N . GLY A 1 240 ? -50.173 -16.224 25.151 1.00 41.16 240 GLY A N 1
ATOM 1925 C CA . GLY A 1 240 ? -49.753 -15.636 23.869 1.00 41.16 240 GLY A CA 1
ATOM 1926 C C . GLY A 1 240 ? -48.409 -14.944 24.092 1.00 41.16 240 GLY A C 1
ATOM 1927 O O . GLY A 1 240 ? -48.335 -13.983 24.844 1.00 41.16 240 GLY A O 1
ATOM 1928 N N . CYS A 1 241 ? -47.297 -15.589 23.747 1.00 46.91 241 CYS A N 1
ATOM 1929 C CA . CYS A 1 241 ? -46.593 -15.497 22.465 1.00 46.91 241 CYS A CA 1
ATOM 1930 C C . CYS A 1 241 ? -45.921 -14.132 22.220 1.00 46.91 241 CYS A C 1
ATOM 1932 O O . CYS A 1 241 ? -46.544 -13.150 21.833 1.00 46.91 241 CYS A O 1
ATOM 1934 N N . LEU A 1 242 ? -44.606 -14.149 22.456 1.00 46.03 242 LEU A N 1
ATOM 1935 C CA . LEU A 1 242 ? -43.548 -13.389 21.792 1.00 46.03 242 LEU A CA 1
ATOM 1936 C C . LEU A 1 242 ? -43.946 -12.741 20.457 1.00 46.03 242 LEU A C 1
ATOM 1938 O O . LEU A 1 242 ? -44.248 -13.443 19.494 1.00 46.03 242 LEU A O 1
ATOM 1942 N N . GLN A 1 243 ? -43.712 -11.434 20.337 1.00 47.25 243 GLN A N 1
ATOM 1943 C CA . GLN A 1 243 ? -43.292 -10.874 19.059 1.00 47.25 243 GLN A CA 1
ATOM 1944 C C . GLN A 1 243 ? -42.263 -9.755 19.223 1.00 47.25 243 GLN A C 1
ATOM 1946 O O . GLN A 1 243 ? -42.324 -8.907 20.108 1.00 47.25 243 GLN A O 1
ATOM 1951 N N . ARG A 1 244 ? -41.265 -9.864 18.353 1.00 44.12 244 ARG A N 1
ATOM 1952 C CA . ARG A 1 244 ? -40.003 -9.147 18.236 1.00 44.12 244 ARG A CA 1
ATOM 1953 C C . ARG A 1 244 ? -40.091 -8.334 16.936 1.00 44.12 244 ARG A C 1
ATOM 1955 O O . ARG A 1 244 ? -40.312 -8.940 15.894 1.00 44.12 244 ARG A O 1
ATOM 1962 N N . SER A 1 245 ? -39.864 -7.023 16.983 1.00 47.16 245 SER A N 1
ATOM 1963 C CA . SER A 1 245 ? -39.457 -6.163 15.847 1.00 47.16 245 SER A CA 1
ATOM 1964 C C . SER A 1 245 ? -38.882 -4.870 16.448 1.00 47.16 245 SER A C 1
ATOM 1966 O O . SER A 1 245 ? -39.574 -4.222 17.222 1.00 47.16 245 SER A O 1
ATOM 1968 N N . MET A 1 246 ? -37.584 -4.556 16.402 1.00 48.59 246 MET A N 1
ATOM 1969 C CA . MET A 1 246 ? -36.737 -4.142 15.268 1.00 48.59 246 MET A CA 1
ATOM 1970 C C . MET A 1 246 ? -37.304 -2.992 14.416 1.00 48.59 246 MET A C 1
ATOM 1972 O O . MET A 1 246 ? -38.281 -3.186 13.705 1.00 48.59 246 MET A O 1
ATOM 1976 N N . GLN A 1 247 ? -36.548 -1.883 14.458 1.00 46.91 247 GLN A N 1
ATOM 1977 C CA . GLN A 1 247 ? -36.310 -0.856 13.428 1.00 46.91 247 GLN A CA 1
ATOM 1978 C C . GLN A 1 247 ? -37.445 0.124 13.092 1.00 46.91 247 GLN A C 1
ATOM 1980 O O . GLN A 1 247 ? -38.391 -0.222 12.397 1.00 46.91 247 GLN A O 1
ATOM 1985 N N . THR A 1 248 ? -37.280 1.386 13.506 1.00 51.59 248 THR A N 1
ATOM 1986 C CA . THR A 1 248 ? -36.530 2.430 12.764 1.00 51.59 248 THR A CA 1
ATOM 1987 C C . THR A 1 248 ? -35.995 3.472 13.733 1.00 51.59 248 THR A C 1
ATOM 1989 O O . THR A 1 248 ? -36.706 3.730 14.729 1.00 51.59 248 THR A O 1
#

Foldseek 3Di:
DDPPPDPDDDDDDCPPVDDDDPPPPPDPPPDVVVVVVVVVVVVVVVVVVVVVVVVVVVVVVVVVVVVVVVVVVVVVVVVVVVVVVVVVVVVVVVVVVVVVVVVVVVVVVVVVVVVVVVVVVVVVVVVVVVVVVVVVVVVVVVVVVVVVVCVVPPDPVVVVVVVVVVVVVVVVVVVVVVVVVVVVVVVVVVVVVVVPPDPVVVVVVVVVVVCCVVVVDDDDDDDDDDDDDDDDDDDDDDDDDDDDDDDD

Secondary structure (DSSP, 8-state):
--------------TT---S-------SSTTHHHHHHHHHHHHHHHHHHHHHHHHHHHHHHHHHHHHHHHHHHHHHHHHHHHHHHHHHHHHHHHHHHHHHHHHHHHHHHHHHHHHHHHHHHHHHHHHHHHHHHHHHHHHHHHHHHHHHHHHHS--HHHHHHHHHHHHHHHHHHHHHHHHHHHHHHHHHHHHHHHHHS-HHHHHHHHHHHHHHHHTT-PPPP--------PPPP---------------

Sequence (248 aa):
MDALVEDDICILNHEKAHRRDIVTPVSIYSGDESVASHFALVTAYEDIKKRLKDSEKENSFLKKRIRFLEEKLIGARLDEETSSVGREQVNKAYHAYREVCIDRDNLKSKLDKMNKDNSESLKVLNEQLQSKEVELLQLRTEVETQQVIRNLNPPSSNWEVEKLSCDLKIHGLEQELELMRKEYSDLKIELQKAKQTPPYIVVCSSLWVLLVVVCGMLPQRGLMSSAMSAPRIQTNETPGCLQRSMQT

InterPro domains:
  IPR051891 TBK1 and IKBKE adapter proteins [PTHR14432] (1-197)

Radius of gyration: 77.73 Å; Cα contacts (8 Å, |Δi|>4): 5; chains: 1; bounding box: 143×95×184 Å

pLDDT: mean 78.68, std 21.23, range [36.16, 98.75]

Solvent-accessible surface area (backbone atoms only — not comparable to full-atom values): 15017 Å² total; per-residue (Å²): 136,85,80,82,76,79,83,79,80,81,78,78,80,67,89,83,77,79,80,87,76,91,72,73,78,78,77,90,62,85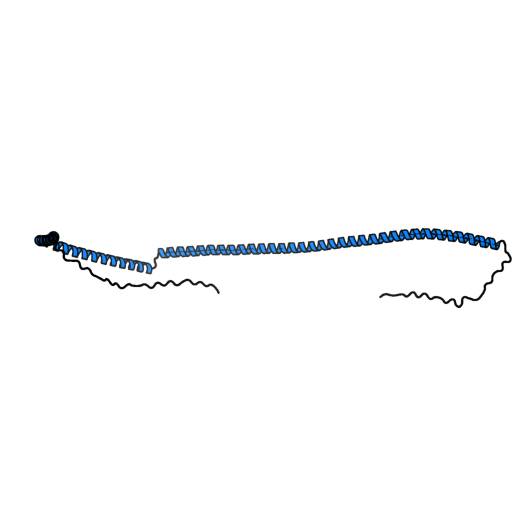,64,62,60,60,50,53,52,48,51,51,50,53,53,50,49,53,51,51,52,50,54,50,55,52,47,53,51,49,51,55,50,48,56,53,50,48,53,54,50,51,53,50,52,55,54,52,53,52,54,53,52,54,54,49,52,54,53,51,52,51,53,51,52,53,51,53,52,50,53,52,50,53,51,51,51,53,50,48,52,51,49,54,49,50,53,50,55,50,54,50,52,51,48,53,52,48,52,51,48,53,53,49,54,51,50,50,53,50,52,50,50,49,51,52,49,53,50,51,51,44,69,77,52,63,55,73,69,55,57,52,52,53,48,54,53,48,54,54,50,50,53,52,51,52,51,52,50,53,51,52,52,48,53,52,51,52,53,50,51,51,52,52,51,61,71,67,54,59,75,68,58,60,50,51,53,50,49,47,50,48,46,40,67,75,64,66,65,77,80,81,89,77,86,88,77,91,77,91,81,82,87,82,86,81,82,88,84,84,89,84,78,91,85,88,82,85,88,132